Protein AF-A0A7S4BR38-F1 (afdb_monomer_lite)

Radius of gyration: 49.26 Å; chains: 1; bounding box: 89×51×149 Å

Foldseek 3Di:
DDDDDDDDDDDDDDDDDDDDDDDDDPPPPPDPPPPPPPDPDDDPDDDDPCNCLLDPVSVVVVLVVLVVVLVVLVVVLVVLVVPPPDDDPVPNDDSVVSVVVSVVSVVVSCCCVPPVNVLVSCVVNDPPSVVVVVVVVVVVVVVVVVVVVVVVVVVVVVVVVVVVCVVCVVVVVVVLVVVVVVQVVVQCVCCVPPPVNDGDHDPPPDD

InterPro domains:
  IPR008491 CDK5 regulatory subunit-associated protein 3 [PF05600] (47-204)
  IPR008491 CDK5 regulatory subunit-associated protein 3 [PTHR14894] (43-205)

Sequence (207 aa):
GGGGDGGGGDGGGTEGGGNDGGGGDGGGWDGVIEVESGGEGASEEAISLSEIFGDCARRDELLDDLYELLAFLVQRQEEATRAGEGLPLELQLDRSELAARARAVRQVVDTLGAEHTHFLLQLQSSDRFLNRQAAALRQMLAHADKMRGLADGLQTRQSDLLLTIRGTYPRYEAAAARVKQVKAEFEGALSKAHFDGRRVNLMGVEV

pLDDT: mean 77.51, std 20.0, range [34.69, 97.44]

Organism: Chrysotila carterae (NCBI:txid13221)

Structure (mmCIF, N/CA/C/O backbone):
data_AF-A0A7S4BR38-F1
#
_entry.id   AF-A0A7S4BR38-F1
#
loop_
_atom_site.group_PDB
_atom_site.id
_atom_site.type_symbol
_atom_site.label_atom_id
_atom_site.label_alt_id
_atom_site.label_comp_id
_atom_site.label_asym_id
_atom_site.label_entity_id
_atom_site.label_seq_id
_atom_site.pdbx_PDB_ins_code
_atom_site.Cartn_x
_atom_site.Cartn_y
_atom_site.Cartn_z
_atom_site.occupancy
_atom_site.B_iso_or_equiv
_atom_site.auth_seq_id
_atom_site.auth_comp_id
_atom_site.auth_asym_id
_atom_site.auth_atom_id
_atom_site.pdbx_PDB_model_num
ATOM 1 N N . GLY A 1 1 ? 6.237 7.713 100.291 1.00 36.31 1 GLY A N 1
ATOM 2 C CA . GLY A 1 1 ? 5.544 8.484 101.335 1.00 36.31 1 GLY A CA 1
ATOM 3 C C . GLY A 1 1 ? 4.502 9.360 100.675 1.00 36.31 1 GLY A C 1
ATOM 4 O O . GLY A 1 1 ? 4.847 9.921 99.648 1.00 36.31 1 GLY A O 1
ATOM 5 N N . GLY A 1 2 ? 3.301 9.429 101.273 1.00 38.78 2 GLY A N 1
ATOM 6 C CA . GLY A 1 2 ? 2.206 10.401 101.037 1.00 38.78 2 GLY A CA 1
ATOM 7 C C . GLY A 1 2 ? 1.477 10.283 99.689 1.00 38.78 2 GLY A C 1
ATOM 8 O O . GLY A 1 2 ? 2.139 10.279 98.666 1.00 38.78 2 GLY A O 1
ATOM 9 N N . GLY A 1 3 ? 0.151 10.158 99.562 1.00 40.72 3 GLY A N 1
ATOM 10 C CA . GLY A 1 3 ? -0.972 10.370 100.490 1.00 40.72 3 GLY A CA 1
ATOM 11 C C . GLY A 1 3 ? -1.793 11.618 100.103 1.00 40.72 3 GLY A C 1
ATOM 12 O O . GLY A 1 3 ? -1.199 12.682 99.968 1.00 40.72 3 GLY A O 1
ATOM 13 N N . GLY A 1 4 ? -3.125 11.474 99.982 1.00 40.62 4 GLY A N 1
ATOM 14 C CA . GLY A 1 4 ? -4.136 12.556 99.881 1.00 40.62 4 GLY A CA 1
ATOM 15 C C . GLY A 1 4 ? -4.903 12.553 98.544 1.00 40.62 4 GLY A C 1
ATOM 16 O O . GLY A 1 4 ? -4.279 12.831 97.530 1.00 40.62 4 GLY A O 1
ATOM 17 N N . ASP A 1 5 ? -6.157 12.084 98.409 1.00 43.50 5 ASP A N 1
ATOM 18 C CA . ASP A 1 5 ? -7.441 12.579 98.986 1.00 43.50 5 ASP A CA 1
ATOM 19 C C . ASP A 1 5 ? -7.766 13.986 98.427 1.00 43.50 5 ASP A C 1
ATOM 21 O O . ASP A 1 5 ? -6.917 14.863 98.509 1.00 43.50 5 ASP A O 1
ATOM 25 N N . GLY A 1 6 ? -8.863 14.320 97.740 1.00 42.94 6 GLY A N 1
ATOM 26 C CA . GLY A 1 6 ? -10.286 13.984 97.851 1.00 42.94 6 GLY A CA 1
ATOM 27 C C . GLY A 1 6 ? -11.055 15.318 97.675 1.00 42.94 6 GLY A C 1
ATOM 28 O O . GLY A 1 6 ? -10.529 16.361 98.059 1.00 42.94 6 GLY A O 1
ATOM 29 N N . GLY A 1 7 ? -12.261 15.338 97.090 1.00 38.44 7 GLY A N 1
ATOM 30 C CA . GLY A 1 7 ? -13.135 16.529 97.155 1.00 38.44 7 GLY A CA 1
ATOM 31 C C . GLY A 1 7 ? -14.035 16.780 95.943 1.00 38.44 7 GLY A C 1
ATOM 32 O O . GLY A 1 7 ? -13.566 17.206 94.893 1.00 38.44 7 GLY A O 1
ATOM 33 N N . GLY A 1 8 ? -15.338 16.539 96.119 1.00 42.88 8 GLY A N 1
ATOM 34 C CA . GLY A 1 8 ? -16.401 16.885 95.173 1.00 42.88 8 GLY A CA 1
ATOM 35 C C . GLY A 1 8 ? -16.924 18.321 95.314 1.00 42.88 8 GLY A C 1
ATOM 36 O O . GLY A 1 8 ? -16.567 19.045 96.241 1.00 42.88 8 GLY A O 1
ATOM 37 N N . GLY A 1 9 ? -17.814 18.698 94.396 1.00 42.34 9 GLY A N 1
ATOM 38 C CA . GLY A 1 9 ? -18.567 19.950 94.410 1.00 42.34 9 GLY A CA 1
ATOM 39 C C . GLY A 1 9 ? -19.810 19.830 93.528 1.00 42.34 9 GLY A C 1
ATOM 40 O O . GLY A 1 9 ? -19.704 19.553 92.339 1.00 42.34 9 GLY A O 1
ATOM 41 N N . ASP A 1 10 ? -20.961 19.984 94.168 1.00 42.38 10 ASP A N 1
ATOM 42 C CA . ASP A 1 10 ? -22.339 19.876 93.684 1.00 42.38 10 ASP A CA 1
ATOM 43 C C . ASP A 1 10 ? -22.896 21.264 93.284 1.00 42.38 10 ASP A C 1
ATOM 45 O O . ASP A 1 10 ? -22.353 22.282 93.718 1.00 42.38 10 ASP A O 1
ATOM 49 N N . GLY A 1 11 ? -24.012 21.308 92.539 1.00 40.53 11 GLY A N 1
ATOM 50 C CA . GLY A 1 11 ? -24.939 22.455 92.566 1.00 40.53 11 GLY A CA 1
ATOM 51 C C . GLY A 1 11 ? -25.320 23.138 91.239 1.00 40.53 11 GLY A C 1
ATOM 52 O O . GLY A 1 11 ? -24.661 24.074 90.807 1.00 40.53 11 GLY A O 1
ATOM 53 N N . GLY A 1 12 ? -26.458 22.717 90.668 1.00 34.69 12 GLY A N 1
ATOM 54 C CA . GLY A 1 12 ? -27.687 23.524 90.500 1.00 34.69 12 GLY A CA 1
ATOM 55 C C . GLY A 1 12 ? -27.741 24.804 89.634 1.00 34.69 12 GLY A C 1
ATOM 56 O O . GLY A 1 12 ? -27.123 25.807 89.958 1.00 34.69 12 GLY A O 1
ATOM 57 N N . GLY A 1 13 ? -28.707 24.835 88.696 1.00 37.47 13 GLY A N 1
ATOM 58 C CA . GLY A 1 13 ? -29.755 25.879 88.713 1.00 37.47 13 GLY A CA 1
ATOM 59 C C . GLY A 1 13 ? -29.861 26.911 87.570 1.00 37.47 13 GLY A C 1
ATOM 60 O O . GLY A 1 13 ? -29.178 27.924 87.581 1.00 37.47 13 GLY A O 1
ATOM 61 N N . THR A 1 14 ? -30.880 26.698 86.721 1.00 37.97 14 THR A N 1
ATOM 62 C CA . THR A 1 14 ? -31.889 27.662 86.195 1.00 37.97 14 THR A CA 1
ATOM 63 C C . THR A 1 14 ? -31.542 28.829 85.244 1.00 37.97 14 THR A C 1
ATOM 65 O O . THR A 1 14 ? -30.940 29.820 85.627 1.00 37.97 14 THR A O 1
ATOM 68 N N . GLU A 1 15 ? -32.153 28.709 84.053 1.00 42.62 15 GLU A N 1
ATOM 69 C CA . GLU A 1 15 ? -33.070 29.647 83.363 1.00 42.62 15 GLU A CA 1
ATOM 70 C C . GLU A 1 15 ? -32.599 30.999 82.790 1.00 42.62 15 GLU A C 1
ATOM 72 O O . GLU A 1 15 ? -32.123 31.888 83.484 1.00 42.62 15 GLU A O 1
ATOM 77 N N . GLY A 1 16 ? -32.990 31.206 81.522 1.00 37.81 16 GLY A N 1
ATOM 78 C CA . GLY A 1 16 ? -33.618 32.459 81.088 1.00 37.81 16 GLY A CA 1
ATOM 79 C C . GLY A 1 16 ? -32.821 33.302 80.095 1.00 37.81 16 GLY A C 1
ATOM 80 O O . GLY A 1 16 ? -31.948 34.069 80.479 1.00 37.81 16 GLY A O 1
ATOM 81 N N . GLY A 1 17 ? -33.201 33.248 78.817 1.00 40.38 17 GLY A N 1
ATOM 82 C CA . GLY A 1 17 ? -32.723 34.198 77.812 1.00 40.38 17 GLY A CA 1
ATOM 83 C C . GLY A 1 17 ? -33.315 33.922 76.438 1.00 40.38 17 GLY A C 1
ATOM 84 O O . GLY A 1 17 ? -32.670 33.297 75.604 1.00 40.38 17 GLY A O 1
ATOM 85 N N . GLY A 1 18 ? -34.561 34.349 76.221 1.00 42.78 18 GLY A N 1
ATOM 86 C CA . GLY A 1 18 ? -35.161 34.373 74.892 1.00 42.78 18 GLY A CA 1
ATOM 87 C C . GLY A 1 18 ? -34.454 35.382 73.990 1.00 42.78 18 GLY A C 1
ATOM 88 O O . GLY A 1 18 ? -34.082 36.465 74.440 1.00 42.78 18 GLY A O 1
ATOM 89 N N . ASN A 1 19 ? -34.303 35.032 72.715 1.00 47.94 19 ASN A N 1
ATOM 90 C CA . ASN A 1 19 ? -34.163 36.023 71.663 1.00 47.94 19 ASN A CA 1
ATOM 91 C C . ASN A 1 19 ? -34.916 35.554 70.416 1.00 47.94 19 ASN A C 1
ATOM 93 O O . ASN A 1 19 ? -34.660 34.478 69.874 1.00 47.94 19 ASN A O 1
ATOM 97 N N . ASP A 1 20 ? -35.873 36.387 70.030 1.00 45.66 20 ASP A N 1
ATOM 98 C CA . ASP A 1 20 ? -36.733 36.284 68.865 1.00 45.66 20 ASP A CA 1
ATOM 99 C C . ASP A 1 20 ? -35.967 36.458 67.544 1.00 45.66 20 ASP A C 1
ATOM 101 O O . ASP A 1 20 ? -35.012 37.229 67.451 1.00 45.66 20 ASP A O 1
ATOM 105 N N . GLY A 1 21 ? -36.505 35.833 66.492 1.00 42.94 21 GLY A N 1
ATOM 106 C CA . GLY A 1 21 ? -36.578 36.446 65.164 1.00 42.94 21 GLY A CA 1
ATOM 107 C C . GLY A 1 21 ? -35.409 36.196 64.211 1.00 42.94 21 GLY A C 1
ATOM 108 O O . GLY A 1 21 ? -34.476 36.986 64.123 1.00 42.94 21 GLY A O 1
ATOM 109 N N . GLY A 1 22 ? -35.543 35.166 63.374 1.00 37.38 22 GLY A N 1
ATOM 110 C CA . GLY A 1 22 ? -34.701 34.977 62.194 1.00 37.38 22 GLY A CA 1
ATOM 111 C C . GLY A 1 22 ? -35.301 33.954 61.240 1.00 37.38 22 GLY A C 1
ATOM 112 O O . GLY A 1 22 ? -34.862 32.811 61.209 1.00 37.38 22 GLY A O 1
ATOM 113 N N . GLY A 1 23 ? -36.340 34.354 60.501 1.00 48.81 23 GLY A N 1
ATOM 114 C CA . GLY A 1 23 ? -36.919 33.555 59.424 1.00 48.81 23 GLY A CA 1
ATOM 115 C C . GLY A 1 23 ? -35.900 33.338 58.308 1.00 48.81 23 GLY A C 1
ATOM 116 O O . GLY A 1 23 ? -35.558 34.272 57.588 1.00 48.81 23 GLY A O 1
ATOM 117 N N . GLY A 1 24 ? -35.422 32.103 58.191 1.00 43.03 24 GLY A N 1
ATOM 118 C CA . GLY A 1 24 ? -34.681 31.591 57.048 1.00 43.03 24 GLY A CA 1
ATOM 119 C C . GLY A 1 24 ? -35.501 30.473 56.425 1.00 43.03 24 GLY A C 1
ATOM 120 O O . GLY A 1 24 ? -35.797 29.483 57.087 1.00 43.03 24 GLY A O 1
ATOM 121 N N . ASP A 1 25 ? -35.913 30.704 55.186 1.00 44.31 25 ASP A N 1
ATOM 122 C CA . ASP A 1 25 ? -36.694 29.834 54.314 1.00 44.31 25 ASP A CA 1
ATOM 123 C C . ASP A 1 25 ? -36.207 28.376 54.364 1.00 44.31 25 ASP A C 1
ATOM 125 O O . ASP A 1 25 ? -35.156 28.020 53.829 1.00 44.31 25 ASP A O 1
ATOM 129 N N . GLY A 1 26 ? -36.973 27.535 55.060 1.00 46.91 26 GLY A N 1
ATOM 130 C CA . GLY A 1 26 ? -36.832 26.088 55.040 1.00 46.91 26 GLY A CA 1
ATOM 131 C C . GLY A 1 26 ? -37.366 25.551 53.722 1.00 46.91 26 GLY A C 1
ATOM 132 O O . GLY A 1 26 ? -38.410 24.903 53.699 1.00 46.91 26 GLY A O 1
ATOM 133 N N . GLY A 1 27 ? -36.645 25.828 52.635 1.00 43.69 27 GLY A N 1
ATOM 134 C CA . GLY A 1 27 ? -36.807 25.159 51.354 1.00 43.69 27 GLY A CA 1
ATOM 135 C C . GLY A 1 27 ? -36.399 23.699 51.507 1.00 43.69 27 GLY A C 1
ATOM 136 O O . GLY A 1 27 ? -35.278 23.319 51.172 1.00 43.69 27 GLY A O 1
ATOM 137 N N . GLY A 1 28 ? -37.297 22.898 52.083 1.00 40.22 28 GLY A N 1
ATOM 138 C CA . GLY A 1 28 ? -37.202 21.450 52.099 1.00 40.22 28 GLY A CA 1
ATOM 139 C C . GLY A 1 28 ? -37.071 20.975 50.661 1.00 40.22 28 GLY A C 1
ATOM 140 O O . GLY A 1 28 ? -38.003 21.096 49.870 1.00 40.22 28 GLY A O 1
ATOM 141 N N . TRP A 1 29 ? -35.884 20.493 50.314 1.00 46.97 29 TRP A N 1
ATOM 142 C CA . TRP A 1 29 ? -35.655 19.779 49.073 1.00 46.97 29 TRP A CA 1
ATOM 143 C C . TRP A 1 29 ? -36.501 18.500 49.116 1.00 46.97 29 TRP A C 1
ATOM 145 O O . TRP A 1 29 ? -36.097 17.504 49.707 1.00 46.97 29 TRP A O 1
ATOM 155 N N . ASP A 1 30 ? -37.680 18.538 48.496 1.00 49.97 30 ASP A N 1
ATOM 1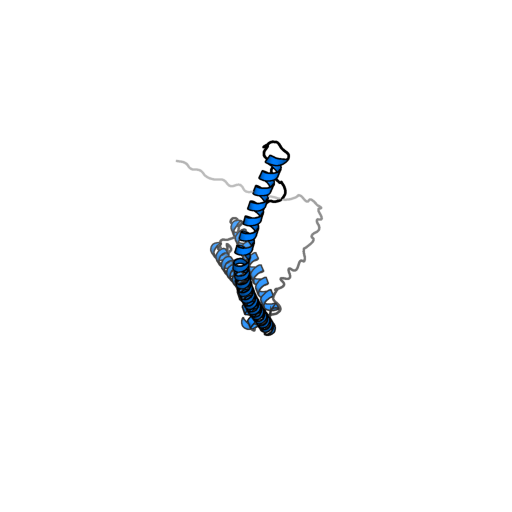56 C CA . ASP A 1 30 ? -38.533 17.374 48.206 1.00 49.97 30 ASP A CA 1
ATOM 157 C C . ASP A 1 30 ? -38.030 16.639 46.949 1.00 49.97 30 ASP A C 1
ATOM 159 O O . ASP A 1 30 ? -38.775 16.249 46.051 1.00 49.97 30 ASP A O 1
ATOM 163 N N . GLY A 1 31 ? -36.705 16.541 46.830 1.00 46.91 31 GLY A N 1
ATOM 164 C CA . GLY A 1 31 ? -36.058 15.831 45.745 1.00 46.91 31 GLY A CA 1
ATOM 165 C C . GLY A 1 31 ? -36.179 14.342 46.006 1.00 46.91 31 GLY A C 1
ATOM 166 O O . GLY A 1 31 ? -35.301 13.755 46.637 1.00 46.91 31 GLY A O 1
ATOM 167 N N . VAL A 1 32 ? -37.256 13.727 45.523 1.00 46.53 32 VAL A N 1
ATOM 168 C CA . VAL A 1 32 ? -37.275 12.285 45.286 1.00 46.53 32 VAL A CA 1
ATOM 169 C C . VAL A 1 32 ? -36.108 11.991 44.346 1.00 46.53 32 VAL A C 1
ATOM 171 O O . VAL A 1 32 ? -36.120 12.378 43.180 1.00 46.53 32 VAL A O 1
ATOM 174 N N . ILE A 1 33 ? -35.059 11.358 44.874 1.00 55.59 33 ILE A N 1
ATOM 175 C CA . ILE A 1 33 ? -34.022 10.753 44.044 1.00 55.59 33 ILE A CA 1
ATOM 176 C C . ILE A 1 33 ? -34.672 9.515 43.445 1.00 55.59 33 ILE A C 1
ATOM 178 O O . ILE A 1 33 ? -34.698 8.444 44.052 1.00 55.59 33 ILE A O 1
ATOM 182 N N . GLU A 1 34 ? -35.255 9.693 42.268 1.00 46.97 34 GLU A N 1
ATOM 183 C CA . GLU A 1 34 ? -35.623 8.583 41.415 1.00 46.97 34 GLU A CA 1
ATOM 184 C C . GLU A 1 34 ? -34.309 7.999 40.895 1.00 46.97 34 GLU A C 1
ATOM 186 O O . GLU A 1 34 ? -33.644 8.551 40.019 1.00 46.97 34 GLU A O 1
ATOM 191 N N . VAL A 1 35 ? -33.859 6.919 41.535 1.00 51.22 35 VAL A N 1
ATOM 192 C CA . VAL A 1 35 ? -32.837 6.057 40.951 1.00 51.22 35 VAL A CA 1
ATOM 193 C C . VAL A 1 35 ? -33.526 5.369 39.783 1.00 51.22 35 VAL A C 1
ATOM 195 O O . VAL A 1 35 ? -34.114 4.300 39.946 1.00 51.22 35 VAL A O 1
ATOM 198 N N . GLU A 1 36 ? -33.503 6.006 38.613 1.00 41.34 36 GLU A N 1
ATOM 199 C CA . GLU A 1 36 ? -33.743 5.295 37.367 1.00 41.34 36 GLU A CA 1
ATOM 200 C C . GLU A 1 36 ? -32.696 4.181 37.303 1.00 41.34 36 GLU A C 1
ATOM 202 O O . GLU A 1 36 ? -31.499 4.401 37.106 1.00 41.34 36 GLU A O 1
ATOM 207 N N . SER A 1 37 ? -33.158 2.957 37.539 1.00 47.47 37 SER A N 1
ATOM 208 C CA . SER A 1 37 ? -32.482 1.756 37.086 1.00 47.47 37 SER A CA 1
ATOM 209 C C . SER A 1 37 ? -32.409 1.853 35.564 1.00 47.47 37 SER A C 1
ATOM 211 O O . SER A 1 37 ? -33.322 1.411 34.871 1.00 47.47 37 SER A O 1
ATOM 213 N N . GLY A 1 38 ? -31.343 2.463 35.044 1.00 45.25 38 GLY A N 1
ATOM 214 C CA . GLY A 1 38 ? -30.988 2.406 33.631 1.00 45.25 38 GLY A CA 1
ATOM 215 C C . GLY A 1 38 ? -30.782 0.947 33.238 1.00 45.25 38 GLY A C 1
ATOM 216 O O . GLY A 1 38 ? -29.705 0.390 33.425 1.00 45.25 38 GLY A O 1
ATOM 217 N N . GLY A 1 39 ? -31.858 0.306 32.792 1.00 47.31 39 GLY A N 1
ATOM 218 C CA . GLY A 1 39 ? -31.891 -1.131 32.554 1.00 47.31 39 GLY A CA 1
ATOM 219 C C . GLY A 1 39 ? -33.279 -1.665 32.219 1.00 47.31 39 GLY A C 1
ATOM 220 O O . GLY A 1 39 ? -33.573 -2.816 32.518 1.00 47.31 39 GLY A O 1
ATOM 221 N N . GLU A 1 40 ? -34.154 -0.859 31.619 1.00 49.81 40 GLU A N 1
ATOM 222 C CA . GLU A 1 40 ? -35.371 -1.378 30.995 1.00 49.81 40 GLU A CA 1
ATOM 223 C C . GLU A 1 40 ? -35.104 -1.619 29.511 1.00 49.81 40 GLU A C 1
ATOM 225 O O . GLU A 1 40 ? -35.147 -0.701 28.696 1.00 49.81 40 GLU A O 1
ATOM 230 N N . GLY A 1 41 ? -34.820 -2.879 29.162 1.00 44.47 41 GLY A N 1
ATOM 231 C CA . GLY A 1 41 ? -34.856 -3.313 27.766 1.00 44.47 41 GLY A CA 1
ATOM 232 C C . GLY A 1 41 ? -33.849 -4.376 27.343 1.00 44.47 41 GLY A C 1
ATOM 233 O O . GLY A 1 41 ? -33.241 -4.225 26.292 1.00 44.47 41 GLY A O 1
ATOM 234 N N . ALA A 1 42 ? -33.694 -5.475 28.079 1.00 46.53 42 ALA A N 1
ATOM 235 C CA . ALA A 1 42 ? -33.155 -6.694 27.480 1.00 46.53 42 ALA A CA 1
ATOM 236 C C . ALA A 1 42 ? -33.882 -7.904 28.064 1.00 46.53 42 ALA A C 1
ATOM 238 O O . ALA A 1 42 ? -33.702 -8.268 29.222 1.00 46.53 42 ALA A O 1
ATOM 239 N N . SER A 1 43 ? -34.749 -8.500 27.250 1.00 47.59 43 SER A N 1
ATOM 240 C CA . SER A 1 43 ? -35.252 -9.856 27.449 1.00 47.59 43 SER A CA 1
ATOM 241 C C . SER A 1 43 ? -34.107 -10.800 27.831 1.00 47.59 43 SER A C 1
ATOM 243 O O . SER A 1 43 ? -33.040 -10.726 27.228 1.00 47.59 43 SER A O 1
ATOM 245 N N . GLU A 1 44 ? -34.353 -11.696 28.790 1.00 53.31 44 GLU A N 1
ATOM 246 C CA . GLU A 1 44 ? -33.433 -12.690 29.385 1.00 53.31 44 GLU A CA 1
ATOM 247 C C . GLU A 1 44 ? -32.821 -13.724 28.404 1.00 53.31 44 GLU A C 1
ATOM 249 O O . GLU A 1 44 ? -32.343 -14.782 28.814 1.00 53.31 44 GLU A O 1
ATOM 254 N N . GLU A 1 45 ? -32.804 -13.455 27.103 1.00 59.84 45 GLU A N 1
ATOM 255 C CA . GLU A 1 45 ? -32.072 -14.248 26.123 1.00 59.84 45 GLU A CA 1
ATOM 256 C C . GLU A 1 45 ? -30.696 -13.613 25.938 1.00 59.84 45 GLU A C 1
ATOM 258 O O . GLU A 1 45 ? -30.552 -12.555 25.329 1.00 59.84 45 GLU A O 1
ATOM 263 N N . ALA A 1 46 ? -29.671 -14.248 26.511 1.00 66.50 46 ALA A N 1
ATOM 264 C CA . ALA A 1 46 ? -28.283 -13.857 26.310 1.00 66.50 46 ALA A CA 1
ATOM 265 C C . ALA A 1 46 ? -27.994 -13.762 24.802 1.00 66.50 46 ALA A C 1
ATOM 267 O O . ALA A 1 46 ? -27.928 -14.782 24.114 1.00 66.50 46 ALA A O 1
ATOM 268 N N . ILE A 1 47 ? -27.847 -12.534 24.299 1.00 69.06 47 ILE A N 1
ATOM 269 C CA . ILE A 1 47 ? -27.582 -12.268 22.885 1.00 69.06 47 ILE A CA 1
ATOM 270 C C . ILE A 1 47 ? -26.298 -13.003 22.510 1.00 69.06 47 ILE A C 1
ATOM 272 O O . ILE A 1 47 ? -25.251 -12.842 23.146 1.00 69.06 47 ILE A O 1
ATOM 276 N N . SER A 1 48 ? -26.378 -13.850 21.487 1.00 83.31 48 SER A N 1
ATOM 277 C CA . SER A 1 48 ? -25.225 -14.628 21.053 1.00 83.31 48 SER A CA 1
ATOM 278 C C . SER A 1 48 ? -24.144 -13.706 20.471 1.00 83.31 48 SER A C 1
ATOM 280 O O . SER A 1 48 ? -24.441 -12.729 19.783 1.00 83.31 48 SER A O 1
ATOM 282 N N . LEU A 1 49 ? -22.862 -14.029 20.680 1.00 80.44 49 LEU A N 1
ATOM 283 C CA . LEU A 1 49 ? -21.752 -13.257 20.090 1.00 80.44 49 LEU A CA 1
ATOM 284 C C . LEU A 1 49 ? -21.875 -13.152 18.560 1.00 80.44 49 LEU A C 1
ATOM 286 O O . LEU A 1 49 ? -21.527 -12.131 17.974 1.00 80.44 49 LEU A O 1
ATOM 290 N N . SER A 1 50 ? -22.413 -14.188 17.912 1.00 79.44 50 SER A N 1
ATOM 291 C CA . SER A 1 50 ? -22.707 -14.190 16.477 1.00 79.44 50 SER A CA 1
ATOM 292 C C . SER A 1 50 ? -23.706 -13.115 16.057 1.00 79.44 50 SER A C 1
ATOM 294 O O . SER A 1 50 ? -23.567 -12.564 14.969 1.00 79.44 50 SER A O 1
ATOM 296 N N . GLU A 1 51 ? -24.692 -12.804 16.894 1.00 82.44 51 GLU A N 1
ATOM 297 C CA . GLU A 1 51 ? -25.672 -11.755 16.611 1.00 82.44 51 GLU A CA 1
ATOM 298 C C . GLU A 1 51 ? -25.096 -10.359 16.828 1.00 82.44 51 GLU A C 1
ATOM 300 O O . GLU A 1 51 ? -25.381 -9.463 16.038 1.00 82.44 51 GLU A O 1
ATOM 305 N N . ILE A 1 52 ? -24.262 -10.175 17.856 1.00 84.50 52 ILE A N 1
ATOM 306 C CA . ILE A 1 52 ? -23.593 -8.890 18.113 1.00 84.50 52 ILE A CA 1
ATOM 307 C C . ILE A 1 52 ? -22.655 -8.543 16.953 1.00 84.50 52 ILE A C 1
ATOM 309 O O . ILE A 1 52 ? -22.684 -7.431 16.441 1.00 84.50 52 ILE A O 1
ATOM 313 N N . PHE A 1 53 ? -21.854 -9.507 16.492 1.00 84.06 53 PHE A N 1
ATOM 314 C CA . PHE A 1 53 ? -20.902 -9.290 15.399 1.00 84.06 53 PHE A CA 1
ATOM 315 C C . PHE A 1 53 ? -21.520 -9.369 13.995 1.00 84.06 53 PHE A C 1
ATOM 317 O O . PHE A 1 53 ? -20.877 -8.964 13.024 1.00 84.06 53 PHE A O 1
ATOM 324 N N . GLY A 1 54 ? -22.745 -9.887 13.877 1.00 80.94 54 GLY A N 1
ATOM 325 C CA . GLY A 1 54 ? -23.493 -9.947 12.622 1.00 80.94 54 GLY A CA 1
ATOM 326 C C . GLY A 1 54 ? -24.133 -8.615 12.225 1.00 80.94 54 GLY A C 1
ATOM 327 O O . GLY A 1 54 ? -24.321 -8.369 11.034 1.00 80.94 54 GLY A O 1
ATOM 328 N N . ASP A 1 55 ? -24.429 -7.752 13.199 1.00 84.38 55 ASP A N 1
ATOM 329 C CA . ASP A 1 55 ? -24.999 -6.423 12.984 1.00 84.38 55 ASP A CA 1
ATOM 330 C C . ASP A 1 55 ? -23.943 -5.332 13.218 1.00 84.38 55 ASP A C 1
ATOM 332 O O . ASP A 1 55 ? -23.240 -5.318 14.227 1.00 84.38 55 ASP A O 1
ATOM 336 N N . CYS A 1 56 ? -23.832 -4.389 12.281 1.00 83.56 56 CYS A N 1
ATOM 337 C CA . CYS A 1 56 ? -22.935 -3.252 12.440 1.00 83.56 56 CYS A CA 1
ATOM 338 C C . CYS A 1 56 ? -23.336 -2.361 13.618 1.00 83.56 56 CYS A C 1
ATOM 340 O O . CYS A 1 56 ? -22.444 -1.925 14.332 1.00 83.56 56 CYS A O 1
ATOM 342 N N . ALA A 1 57 ? -24.633 -2.123 13.839 1.00 87.12 57 ALA A N 1
ATOM 343 C CA . ALA A 1 57 ? -25.085 -1.227 14.903 1.00 87.12 57 ALA A CA 1
ATOM 344 C C . ALA A 1 57 ? -24.718 -1.777 16.289 1.00 87.12 57 ALA A C 1
ATOM 346 O O . ALA A 1 57 ? -24.081 -1.090 17.076 1.00 87.12 57 ALA A O 1
ATOM 347 N N . ARG A 1 58 ? -25.005 -3.061 16.535 1.00 88.62 58 ARG A N 1
ATOM 348 C CA . ARG A 1 58 ? -24.681 -3.735 17.804 1.00 88.62 58 ARG A CA 1
ATOM 349 C C . ARG A 1 58 ? -23.180 -3.842 18.063 1.00 88.62 58 ARG A C 1
ATOM 351 O O . ARG A 1 58 ? -22.740 -3.797 19.206 1.00 88.62 58 ARG A O 1
ATOM 358 N N . ARG A 1 59 ? -22.376 -4.015 17.010 1.00 88.69 59 ARG A N 1
ATOM 359 C CA . ARG A 1 59 ? -20.913 -4.005 17.136 1.00 88.69 59 ARG A CA 1
ATOM 360 C C . ARG A 1 59 ? -20.403 -2.624 17.540 1.00 88.69 59 ARG A C 1
ATOM 362 O O . ARG A 1 59 ? -19.471 -2.544 18.335 1.00 88.69 59 ARG A O 1
ATOM 369 N N . ASP A 1 60 ? -20.971 -1.575 16.959 1.00 89.25 60 ASP A N 1
ATOM 370 C CA . ASP A 1 60 ? -20.570 -0.204 17.254 1.00 89.25 60 ASP A CA 1
ATOM 371 C C . ASP A 1 60 ? -20.996 0.162 18.696 1.00 89.25 60 ASP A C 1
ATOM 373 O O . ASP A 1 60 ? -20.161 0.649 19.449 1.00 89.25 60 ASP A O 1
ATOM 377 N N . GLU A 1 61 ? -22.197 -0.243 19.136 1.00 92.25 61 GLU A N 1
ATOM 378 C CA . GLU A 1 61 ? -22.645 -0.154 20.542 1.00 92.25 61 GLU A CA 1
ATOM 379 C C . GLU A 1 61 ? -21.692 -0.885 21.507 1.00 92.25 61 GLU A C 1
ATOM 381 O O . GLU A 1 61 ? -21.256 -0.314 22.501 1.00 92.25 61 GLU A O 1
ATOM 386 N N . LEU A 1 62 ? -21.277 -2.119 21.188 1.00 91.06 62 LEU A N 1
ATOM 387 C CA . LEU A 1 62 ? -20.297 -2.851 22.002 1.00 91.06 62 LEU A CA 1
ATOM 388 C C . LEU A 1 62 ? -18.954 -2.106 22.103 1.00 91.06 62 LEU A C 1
ATOM 390 O O . LEU A 1 62 ? -18.299 -2.144 23.144 1.00 91.06 62 LEU A O 1
ATOM 394 N N . LEU A 1 63 ? -18.489 -1.491 21.013 1.00 92.00 63 LEU A N 1
ATOM 395 C CA . LEU A 1 63 ? -17.246 -0.722 21.031 1.00 92.00 63 LEU A CA 1
ATOM 396 C C . LEU A 1 63 ? -17.385 0.529 21.897 1.00 92.00 63 LEU A C 1
ATOM 398 O O . LEU A 1 63 ? -16.464 0.811 22.665 1.00 92.00 63 LEU A O 1
ATOM 402 N N . ASP A 1 64 ? -18.515 1.226 21.808 1.00 94.06 64 ASP A N 1
ATOM 403 C CA . ASP A 1 64 ? -18.822 2.384 22.644 1.00 94.06 64 ASP A CA 1
ATOM 404 C C . ASP A 1 64 ? -18.834 1.991 24.131 1.00 94.06 64 ASP A C 1
ATOM 406 O O . ASP A 1 64 ? -18.081 2.577 24.913 1.00 94.06 64 ASP A O 1
ATOM 410 N N . ASP A 1 65 ? -19.521 0.905 24.503 1.00 95.19 65 ASP A N 1
ATOM 411 C CA . ASP A 1 65 ? -19.523 0.360 25.870 1.00 95.19 65 ASP A CA 1
ATOM 412 C C . ASP A 1 65 ? -18.104 0.032 26.372 1.00 95.19 65 ASP A C 1
ATOM 414 O O . ASP A 1 65 ? -17.739 0.292 27.524 1.00 95.19 65 ASP A O 1
ATOM 418 N N . LEU A 1 66 ? -17.256 -0.542 25.510 1.00 95.12 66 LEU A N 1
ATOM 419 C CA . LEU A 1 66 ? -15.867 -0.855 25.855 1.00 95.12 66 LEU A CA 1
ATOM 420 C C . LEU A 1 66 ? -15.008 0.407 26.014 1.00 95.12 66 LEU A C 1
ATOM 422 O O . LEU A 1 66 ? -14.118 0.430 26.873 1.00 95.12 66 LEU A O 1
ATOM 426 N N . TYR A 1 67 ? -15.251 1.451 25.219 1.00 95.62 67 TYR A N 1
ATOM 427 C CA . TYR A 1 67 ? -14.593 2.747 25.380 1.00 95.62 67 TYR A CA 1
ATOM 428 C C . TYR A 1 67 ? -15.026 3.440 26.672 1.00 95.62 67 TYR A C 1
ATOM 430 O O . TYR A 1 67 ? -14.166 3.956 27.393 1.00 95.62 67 TYR A O 1
ATOM 438 N N . GLU A 1 68 ? -16.316 3.401 27.002 1.00 96.88 68 GLU A N 1
ATOM 439 C CA . GLU A 1 68 ? -16.856 3.926 28.257 1.00 96.88 68 GLU A CA 1
ATOM 440 C C . GLU A 1 68 ? -16.271 3.192 29.465 1.00 96.88 68 GLU A C 1
ATOM 442 O O . GLU A 1 68 ? -15.744 3.823 30.386 1.00 96.88 68 GLU A O 1
ATOM 447 N N . LEU A 1 69 ? -16.251 1.856 29.432 1.00 95.50 69 LEU A N 1
ATOM 448 C CA . LEU A 1 69 ? -15.640 1.044 30.482 1.00 95.50 69 LEU A CA 1
ATOM 449 C C . LEU A 1 69 ? -14.145 1.349 30.634 1.00 95.50 69 LEU A C 1
ATOM 451 O O . LEU A 1 69 ? -13.635 1.448 31.752 1.00 95.50 69 LEU A O 1
ATOM 455 N N . LEU A 1 70 ? -13.421 1.515 29.525 1.00 94.94 70 LEU A N 1
ATOM 456 C CA . LEU A 1 70 ? -12.008 1.880 29.558 1.00 94.94 70 LEU A CA 1
ATOM 457 C C . LEU A 1 70 ? -11.799 3.261 30.191 1.00 94.94 70 LEU A C 1
ATOM 459 O O . LEU A 1 70 ? -10.900 3.410 31.022 1.00 94.94 70 LEU A O 1
ATOM 463 N N . ALA A 1 71 ? -12.614 4.250 29.820 1.00 94.44 71 ALA A N 1
ATOM 464 C CA . ALA A 1 71 ? -12.561 5.595 30.385 1.00 94.44 71 ALA A CA 1
ATOM 465 C C . ALA A 1 71 ? -12.850 5.573 31.892 1.00 94.44 71 ALA A C 1
ATOM 467 O O . ALA A 1 71 ? -12.070 6.126 32.671 1.00 94.44 71 ALA A O 1
ATOM 468 N N . PHE A 1 72 ? -13.889 4.846 32.309 1.00 94.12 72 PHE A N 1
ATOM 469 C CA . PHE A 1 72 ? -14.228 4.636 33.714 1.00 94.12 72 PHE A CA 1
ATOM 470 C C . PHE A 1 72 ? -13.068 4.007 34.497 1.00 94.12 72 PHE A C 1
ATOM 472 O O . PHE A 1 72 ? -12.692 4.501 35.560 1.00 94.12 72 PHE A O 1
ATOM 479 N N . LEU A 1 73 ? -12.447 2.944 33.973 1.00 91.19 73 LEU A N 1
ATOM 480 C CA . LEU A 1 73 ? -11.334 2.265 34.644 1.00 91.19 73 LEU A CA 1
ATOM 481 C C . LEU A 1 73 ? -10.089 3.153 34.759 1.00 91.19 73 LEU A C 1
ATOM 483 O O . LEU A 1 73 ? -9.420 3.133 35.794 1.00 91.19 73 LEU A O 1
ATOM 487 N N . VAL A 1 74 ? -9.785 3.947 33.728 1.00 91.25 74 VAL A N 1
ATOM 488 C CA . VAL A 1 74 ? -8.669 4.906 33.751 1.00 91.25 74 VAL A CA 1
ATOM 489 C C . VAL A 1 74 ? -8.934 6.012 34.770 1.00 91.25 74 VAL A C 1
ATOM 491 O O . VAL A 1 74 ? -8.074 6.275 35.611 1.00 91.25 74 VAL A O 1
ATOM 494 N N . GLN A 1 75 ? -10.134 6.598 34.766 1.00 90.19 75 GLN A N 1
ATOM 495 C CA . GLN A 1 75 ? -10.529 7.598 35.757 1.00 90.19 75 GLN A CA 1
ATOM 496 C C . GLN A 1 75 ? -10.443 7.023 37.174 1.00 90.19 75 GLN A C 1
ATOM 498 O O . GLN A 1 75 ? -9.859 7.640 38.065 1.00 90.19 75 GLN A O 1
ATOM 503 N N . ARG A 1 76 ? -10.948 5.804 37.390 1.00 87.19 76 ARG A N 1
ATOM 504 C CA . ARG A 1 76 ? -10.926 5.169 38.709 1.00 87.19 76 ARG A CA 1
ATOM 505 C C . ARG A 1 76 ? -9.511 4.841 39.177 1.00 87.19 76 ARG A C 1
ATOM 507 O O . ARG A 1 76 ? -9.214 4.950 40.367 1.00 87.19 76 ARG A O 1
ATOM 514 N N . GLN A 1 77 ? -8.618 4.482 38.256 1.00 86.12 77 GLN A N 1
ATOM 515 C CA . GLN A 1 77 ? -7.198 4.308 38.545 1.00 86.12 77 GLN A CA 1
ATOM 516 C C . GLN A 1 77 ? -6.550 5.631 38.984 1.00 86.12 77 GLN A C 1
ATOM 518 O O . GLN A 1 77 ? -5.763 5.628 39.934 1.00 86.12 77 GLN A O 1
ATOM 523 N N . GLU A 1 78 ? -6.878 6.749 38.331 1.00 84.88 78 GLU A N 1
ATOM 524 C CA . GLU A 1 78 ? -6.408 8.084 38.717 1.00 84.88 78 GLU A CA 1
ATOM 525 C C . GLU A 1 78 ? -6.962 8.520 40.073 1.00 84.88 78 GLU A C 1
ATOM 527 O O . GLU A 1 78 ? -6.210 8.981 40.930 1.00 84.88 78 GLU A O 1
ATOM 532 N N . GLU A 1 79 ? -8.250 8.317 40.325 1.00 84.00 79 GLU A N 1
ATOM 533 C CA . GLU A 1 79 ? -8.864 8.593 41.623 1.00 84.00 79 GLU A CA 1
ATOM 534 C C . GLU A 1 79 ? -8.206 7.770 42.731 1.00 84.00 79 GLU A C 1
ATOM 536 O O . GLU A 1 79 ? -7.847 8.326 43.763 1.00 84.00 79 GLU A O 1
ATOM 541 N N . ALA A 1 80 ? -7.921 6.487 42.494 1.00 77.25 80 ALA A N 1
ATOM 542 C CA . ALA A 1 80 ? -7.191 5.645 43.439 1.00 77.25 80 ALA A CA 1
ATOM 543 C C . ALA A 1 80 ? -5.727 6.088 43.652 1.00 77.25 80 ALA A C 1
ATOM 545 O O . ALA A 1 80 ? -5.112 5.710 44.648 1.00 77.25 80 ALA A O 1
ATOM 546 N N . THR A 1 81 ? -5.142 6.897 42.752 1.00 71.31 81 THR A N 1
ATOM 547 C CA . THR A 1 81 ? -3.845 7.560 43.010 1.00 71.31 81 THR A CA 1
ATOM 548 C C . THR A 1 81 ? -3.970 8.712 44.009 1.00 71.31 81 THR A C 1
ATOM 550 O O . THR A 1 81 ? -3.022 8.970 44.747 1.00 71.31 81 THR A O 1
ATOM 553 N N . ARG A 1 82 ? -5.123 9.395 44.021 1.00 69.25 82 ARG A N 1
ATOM 554 C CA . ARG A 1 82 ? -5.387 10.613 44.804 1.00 69.25 82 ARG A CA 1
ATOM 555 C C . ARG A 1 82 ? -6.084 10.317 46.136 1.00 69.25 82 ARG A C 1
ATOM 557 O O . ARG A 1 82 ? -5.849 11.017 47.109 1.00 69.25 82 ARG A O 1
ATOM 564 N N . 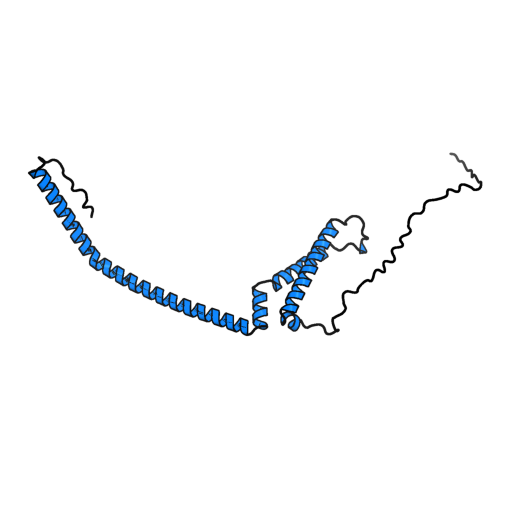ALA A 1 83 ? -6.897 9.264 46.193 1.00 59.50 83 ALA A N 1
ATOM 565 C CA . ALA A 1 83 ? -7.775 8.904 47.309 1.00 59.50 83 ALA A CA 1
ATOM 566 C C . ALA A 1 83 ? -7.094 8.095 48.431 1.00 59.50 83 ALA A C 1
ATOM 568 O O . ALA A 1 83 ? -7.770 7.404 49.191 1.00 59.50 83 ALA A O 1
ATOM 569 N N . GLY A 1 84 ? -5.766 8.194 48.574 1.00 55.28 84 GLY A N 1
ATOM 570 C CA . GLY A 1 84 ? -5.040 7.616 49.714 1.00 55.28 84 GLY A CA 1
ATOM 571 C C . GLY A 1 84 ? -5.470 8.176 51.081 1.00 55.28 84 GLY A C 1
ATOM 572 O O . GLY A 1 84 ? -5.061 7.647 52.110 1.00 55.28 84 GLY A O 1
ATOM 573 N N . GLU A 1 85 ? -6.317 9.206 51.106 1.00 56.66 85 GLU A N 1
ATOM 574 C CA . GLU A 1 85 ? -6.839 9.845 52.310 1.00 56.66 85 GLU A CA 1
ATOM 575 C C . GLU A 1 85 ? -8.381 9.777 52.309 1.00 56.66 85 GLU A C 1
ATOM 577 O O . GLU A 1 85 ? -9.044 10.615 51.706 1.00 56.66 85 GLU A O 1
ATOM 582 N N . GLY A 1 86 ? -8.976 8.772 52.970 1.00 57.41 86 GLY A N 1
ATOM 583 C CA . GLY A 1 86 ? -10.369 8.876 53.450 1.00 57.41 86 GLY A CA 1
ATOM 584 C C . GLY A 1 86 ? -11.351 7.736 53.148 1.00 57.41 86 GLY A C 1
ATOM 585 O O . GLY A 1 86 ? -12.434 7.742 53.727 1.00 57.41 86 GLY A O 1
ATOM 586 N N . LEU A 1 87 ? -11.019 6.747 52.308 1.00 62.41 87 LEU A N 1
ATOM 587 C CA . LEU A 1 87 ? -11.903 5.592 52.064 1.00 62.41 87 LEU A CA 1
ATOM 588 C C . LEU A 1 87 ? -11.540 4.391 52.964 1.00 62.41 87 LEU A C 1
ATOM 590 O O . LEU A 1 87 ? -10.351 4.061 53.064 1.00 62.41 87 LEU A O 1
ATOM 594 N N . PRO A 1 88 ? -12.530 3.712 53.587 1.00 61.88 88 PRO A N 1
ATOM 595 C CA . PRO A 1 88 ? -12.323 2.453 54.308 1.00 61.88 88 PRO A CA 1
ATOM 596 C C . PRO A 1 88 ? -11.583 1.423 53.449 1.00 61.88 88 PRO A C 1
ATOM 598 O O . PRO A 1 88 ? -11.841 1.328 52.252 1.00 61.88 88 PRO A O 1
ATOM 601 N N . LEU A 1 89 ? -10.693 0.633 54.059 1.00 60.72 89 LEU A N 1
ATOM 602 C CA . LEU A 1 89 ? -9.842 -0.352 53.371 1.00 60.72 89 LEU A CA 1
ATOM 603 C C . LEU A 1 89 ? -10.647 -1.349 52.513 1.00 60.72 89 LEU A C 1
ATOM 605 O O . LEU A 1 89 ? -10.185 -1.767 51.461 1.00 60.72 89 LEU A O 1
ATOM 609 N N . GLU A 1 90 ? -11.874 -1.673 52.925 1.00 63.56 90 GLU A N 1
ATOM 610 C CA . GLU A 1 90 ? -12.807 -2.558 52.207 1.00 63.56 90 GLU A CA 1
ATOM 611 C C . GLU A 1 90 ? -13.349 -1.952 50.899 1.00 63.56 90 GLU A C 1
ATOM 613 O O . GLU A 1 90 ? -13.786 -2.680 50.011 1.00 63.56 90 GLU A O 1
ATOM 618 N N . LEU A 1 91 ? -13.318 -0.622 50.773 1.00 62.66 91 LEU A N 1
ATOM 619 C CA . LEU A 1 91 ? -13.741 0.141 49.592 1.00 62.66 91 LEU A CA 1
ATOM 620 C C . LEU A 1 91 ? -12.545 0.653 48.773 1.00 62.66 91 LEU A C 1
ATOM 622 O O . LEU A 1 91 ? -12.730 1.294 47.733 1.00 62.66 91 LEU A O 1
ATOM 626 N N . GLN A 1 92 ? -11.316 0.387 49.230 1.00 66.44 92 GLN A N 1
ATOM 627 C CA . GLN A 1 92 ? -10.109 0.684 48.471 1.00 66.44 92 GLN A CA 1
ATOM 628 C C . GLN A 1 92 ? -9.967 -0.350 47.357 1.00 66.44 92 GLN A C 1
ATOM 630 O O . GLN A 1 92 ? -9.646 -1.512 47.588 1.00 66.44 92 GLN A O 1
ATOM 635 N N . LEU A 1 93 ? -10.222 0.085 46.125 1.00 69.56 93 LEU A N 1
ATOM 636 C CA . LEU A 1 93 ? -9.996 -0.743 44.948 1.00 69.56 93 LEU A CA 1
ATOM 637 C C . LEU A 1 93 ? -8.505 -1.044 44.798 1.00 69.56 93 LEU A C 1
ATOM 639 O O . LEU A 1 93 ? -7.672 -0.131 44.829 1.00 69.56 93 LEU A O 1
ATOM 643 N N . ASP A 1 94 ? -8.180 -2.317 44.576 1.00 82.12 94 ASP A N 1
ATOM 644 C CA . ASP A 1 94 ? -6.816 -2.721 44.272 1.00 82.12 94 ASP A CA 1
ATOM 645 C C . ASP A 1 94 ? -6.382 -2.076 42.947 1.00 82.12 94 ASP A C 1
ATOM 647 O O . ASP A 1 94 ? -6.917 -2.334 41.865 1.00 82.12 94 ASP A O 1
ATOM 651 N N . ARG A 1 95 ? -5.383 -1.198 43.037 1.00 81.25 95 ARG A N 1
ATOM 652 C CA . ARG A 1 95 ? -4.839 -0.462 41.891 1.00 81.25 95 ARG A CA 1
ATOM 653 C C . ARG A 1 95 ? -4.233 -1.407 40.860 1.00 81.25 95 ARG A C 1
ATOM 655 O O . ARG A 1 95 ? -4.270 -1.105 39.668 1.00 81.25 95 ARG A O 1
ATOM 662 N N . SER A 1 96 ? -3.671 -2.528 41.310 1.00 85.56 96 SER A N 1
ATOM 663 C CA . SER A 1 96 ? -3.113 -3.540 40.421 1.00 85.56 96 SER A CA 1
ATOM 664 C C . SER A 1 96 ? -4.216 -4.244 39.630 1.00 85.56 96 SER A C 1
ATOM 666 O O . SER A 1 96 ? -4.070 -4.451 38.423 1.00 85.56 96 SER A O 1
ATOM 668 N N . GLU A 1 97 ? -5.357 -4.500 40.270 1.00 88.31 97 GLU A N 1
ATOM 669 C CA . GLU A 1 97 ? -6.534 -5.085 39.639 1.00 88.31 97 GLU A CA 1
ATOM 670 C C . GLU A 1 97 ? -7.182 -4.117 38.639 1.00 88.31 97 GLU A C 1
ATOM 672 O O . GLU A 1 97 ? -7.453 -4.502 37.501 1.00 88.31 97 GLU A O 1
ATOM 677 N N . LEU A 1 98 ? -7.356 -2.843 39.010 1.00 88.81 98 LEU A N 1
ATOM 678 C CA . LEU A 1 98 ? -7.854 -1.801 38.102 1.00 88.81 98 LEU A CA 1
ATOM 679 C C . LEU A 1 98 ? -6.967 -1.658 36.858 1.00 88.81 98 LEU A C 1
ATOM 681 O O . LEU A 1 98 ? -7.473 -1.641 35.735 1.00 88.81 98 LEU A O 1
ATOM 685 N N . ALA A 1 99 ? -5.645 -1.624 37.041 1.00 89.94 99 ALA A N 1
ATOM 686 C CA . ALA A 1 99 ? -4.698 -1.545 35.933 1.00 89.94 99 ALA A CA 1
ATOM 687 C C . ALA A 1 99 ? -4.739 -2.801 35.042 1.00 89.94 99 ALA A C 1
ATOM 689 O O . ALA A 1 99 ? -4.629 -2.696 33.817 1.00 89.94 99 ALA A O 1
ATOM 690 N N . ALA A 1 100 ? -4.911 -3.988 35.632 1.00 92.88 100 ALA A N 1
ATOM 691 C CA . ALA A 1 100 ? -5.054 -5.236 34.887 1.00 92.88 100 ALA A CA 1
ATOM 692 C C . ALA A 1 100 ? -6.344 -5.253 34.051 1.00 92.88 100 ALA A C 1
ATOM 694 O O . ALA A 1 100 ? -6.291 -5.569 32.861 1.00 92.88 100 ALA A O 1
ATOM 695 N N . ARG A 1 101 ? -7.477 -4.842 34.636 1.00 93.06 101 ARG A N 1
ATOM 696 C CA . ARG A 1 101 ? -8.768 -4.729 33.938 1.00 93.06 101 ARG A CA 1
ATOM 697 C C . ARG A 1 101 ? -8.707 -3.696 32.811 1.00 93.06 101 ARG A C 1
ATOM 699 O O . ARG A 1 101 ? -9.088 -4.011 31.689 1.00 93.06 101 ARG A O 1
ATOM 706 N N . ALA A 1 102 ? -8.141 -2.513 33.059 1.00 93.50 102 ALA A N 1
ATOM 707 C CA . ALA A 1 102 ? -7.974 -1.479 32.033 1.00 93.50 102 ALA A CA 1
ATOM 708 C C . ALA A 1 102 ? -7.102 -1.965 30.865 1.00 93.50 102 ALA A C 1
ATOM 710 O O . ALA A 1 102 ? -7.404 -1.702 29.701 1.00 93.50 102 ALA A O 1
ATOM 711 N N . ARG A 1 103 ? -6.028 -2.712 31.159 1.00 95.44 103 ARG A N 1
ATOM 712 C CA . ARG A 1 103 ? -5.187 -3.329 30.126 1.00 95.44 103 ARG A CA 1
ATOM 713 C C . ARG A 1 103 ? -5.957 -4.368 29.315 1.00 95.44 103 ARG A C 1
ATOM 715 O O . ARG A 1 103 ? -5.815 -4.376 28.097 1.00 95.44 103 ARG A O 1
ATOM 722 N N . ALA A 1 104 ? -6.748 -5.219 29.964 1.00 95.62 104 ALA A N 1
ATOM 723 C CA . ALA A 1 104 ? -7.548 -6.230 29.280 1.00 95.62 104 ALA A CA 1
ATOM 724 C C . ALA A 1 104 ? -8.582 -5.588 28.343 1.00 95.62 104 ALA A C 1
ATOM 726 O O . ALA A 1 104 ? -8.631 -5.935 27.167 1.00 95.62 104 ALA A O 1
ATOM 727 N N . VAL A 1 105 ? -9.333 -4.591 28.823 1.00 95.25 105 VAL A N 1
ATOM 728 C CA . VAL A 1 105 ? -10.311 -3.859 27.998 1.00 95.25 105 VAL A CA 1
ATOM 729 C C . VAL A 1 105 ? -9.620 -3.177 26.820 1.00 95.25 105 VAL A C 1
ATOM 731 O O . VAL A 1 105 ? -10.069 -3.309 25.687 1.00 95.25 105 VAL A O 1
ATOM 734 N N . ARG A 1 106 ? -8.470 -2.531 27.048 1.00 95.50 106 ARG A N 1
ATOM 735 C CA . ARG A 1 106 ? -7.683 -1.918 25.971 1.00 95.50 106 ARG A CA 1
ATOM 736 C C . ARG A 1 106 ? -7.249 -2.931 24.914 1.00 95.50 106 ARG A C 1
ATOM 738 O O . ARG A 1 106 ? -7.389 -2.651 23.735 1.00 95.50 106 ARG A O 1
ATOM 745 N N . GLN A 1 107 ? -6.784 -4.115 25.316 1.00 95.38 107 GLN A N 1
ATOM 746 C CA . GLN A 1 107 ? -6.427 -5.178 24.369 1.00 95.38 107 GLN A CA 1
ATOM 747 C C . GLN A 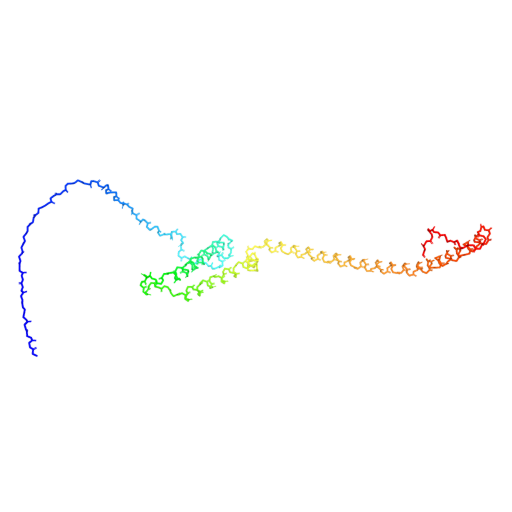1 107 ? -7.626 -5.635 23.533 1.00 95.38 107 GLN A C 1
ATOM 749 O O . GLN A 1 107 ? -7.473 -5.890 22.339 1.00 95.38 107 GLN A O 1
ATOM 754 N N . VAL A 1 108 ? -8.812 -5.732 24.139 1.00 93.56 108 VAL A N 1
ATOM 755 C CA . VAL A 1 108 ? -10.044 -6.078 23.417 1.00 93.56 108 VAL A CA 1
ATOM 756 C C . VAL A 1 108 ? -10.405 -4.980 22.418 1.00 93.56 108 VAL A C 1
ATOM 758 O O . VAL A 1 108 ? -10.624 -5.294 21.252 1.00 93.56 108 VAL A O 1
ATOM 761 N N . VAL A 1 109 ? -10.388 -3.710 22.833 1.00 93.56 109 VAL A N 1
ATOM 762 C CA . VAL A 1 109 ? -10.633 -2.555 21.951 1.00 93.56 109 VAL A CA 1
ATOM 763 C C . VAL A 1 109 ? -9.631 -2.519 20.800 1.00 93.56 109 VAL A C 1
ATOM 765 O O . VAL A 1 109 ? -10.037 -2.391 19.651 1.00 93.56 109 VAL A O 1
ATOM 768 N N . ASP A 1 110 ? -8.339 -2.703 21.074 1.00 93.75 110 ASP A N 1
ATOM 769 C CA . ASP A 1 110 ? -7.298 -2.726 20.042 1.00 93.75 110 ASP A CA 1
ATOM 770 C C . ASP A 1 110 ? -7.521 -3.881 19.053 1.00 93.75 110 ASP A C 1
ATOM 772 O O . ASP A 1 110 ? -7.328 -3.726 17.849 1.00 93.75 110 ASP A O 1
ATOM 776 N N . THR A 1 111 ? -7.961 -5.042 19.547 1.00 92.12 111 THR A N 1
ATOM 777 C CA . THR A 1 111 ? -8.228 -6.219 18.710 1.00 92.12 111 THR A CA 1
ATOM 778 C C . THR A 1 111 ? -9.478 -6.031 17.857 1.00 92.12 111 THR A C 1
ATOM 780 O O . THR A 1 111 ? -9.448 -6.342 16.668 1.00 92.12 111 THR A O 1
ATOM 783 N N . LEU A 1 112 ? -10.572 -5.526 18.429 1.00 88.25 112 LEU A N 1
ATOM 784 C CA . LEU A 1 112 ? -11.831 -5.301 17.715 1.00 88.25 112 LEU A CA 1
ATOM 785 C C . LEU A 1 112 ? -11.748 -4.106 16.757 1.00 88.25 112 LEU A C 1
ATOM 787 O O . LEU A 1 112 ? -12.309 -4.161 15.665 1.00 88.25 112 LEU A O 1
ATOM 791 N N . GLY A 1 113 ? -11.003 -3.068 17.135 1.00 86.31 113 GLY A N 1
ATOM 792 C CA . GLY A 1 113 ? -10.732 -1.883 16.322 1.00 86.31 113 GLY A CA 1
ATOM 793 C C . GLY A 1 113 ? -9.633 -2.079 15.276 1.00 86.31 113 GLY A C 1
ATOM 794 O O . GLY A 1 113 ? -9.450 -1.219 14.413 1.00 86.31 113 GLY A O 1
ATOM 795 N N . ALA A 1 114 ? -8.896 -3.195 15.311 1.00 91.31 114 ALA A N 1
ATOM 796 C CA . ALA A 1 114 ? -7.897 -3.491 14.295 1.00 91.31 114 ALA A CA 1
ATOM 797 C C . ALA A 1 114 ? -8.551 -3.600 12.910 1.00 91.31 114 ALA A C 1
ATOM 799 O O . ALA A 1 114 ? -9.540 -4.310 12.717 1.00 91.31 114 ALA A O 1
ATOM 800 N N . GLU A 1 115 ? -7.933 -2.959 11.915 1.00 87.12 115 GLU A N 1
ATOM 801 C CA . GLU A 1 115 ? -8.441 -2.924 10.538 1.00 87.12 115 GLU A CA 1
ATOM 802 C C . GLU A 1 115 ? -8.664 -4.340 9.978 1.00 87.12 115 GLU A C 1
ATOM 804 O O . GLU A 1 115 ? -9.658 -4.615 9.308 1.00 87.12 115 GLU A O 1
ATOM 809 N N . HIS A 1 116 ? -7.772 -5.272 10.327 1.00 88.00 116 HIS A N 1
ATOM 810 C CA . HIS A 1 116 ? -7.888 -6.680 9.960 1.00 88.00 116 HIS A CA 1
ATOM 811 C C . HIS A 1 116 ? -9.165 -7.332 10.508 1.00 88.00 116 HIS A C 1
ATOM 813 O O . HIS A 1 116 ? -9.883 -7.991 9.758 1.00 88.00 116 HIS A O 1
ATOM 819 N N . THR A 1 117 ? -9.471 -7.129 11.790 1.00 87.81 117 THR A N 1
ATOM 820 C CA . THR A 1 117 ? -10.666 -7.681 12.441 1.00 87.81 117 THR A CA 1
ATOM 821 C C . THR A 1 117 ? -11.927 -7.079 11.840 1.00 87.81 117 THR A C 1
ATOM 823 O O . THR A 1 117 ? -12.854 -7.807 11.493 1.00 87.81 117 THR A O 1
ATOM 826 N N . HIS A 1 118 ? -11.931 -5.767 11.607 1.00 85.25 118 HIS A N 1
ATOM 827 C CA . HIS A 1 118 ? -13.030 -5.090 10.930 1.00 85.25 118 HIS A CA 1
ATOM 828 C C . HIS A 1 118 ? -13.266 -5.647 9.515 1.00 85.25 118 HIS A C 1
ATOM 830 O O . HIS A 1 118 ? -14.404 -5.934 9.145 1.00 85.25 118 HIS A O 1
ATOM 836 N N . PHE A 1 119 ? -12.205 -5.901 8.741 1.00 84.81 119 PHE A N 1
ATOM 837 C CA . PHE A 1 119 ? -12.336 -6.550 7.435 1.00 84.81 119 PHE A CA 1
ATOM 838 C C . PHE A 1 119 ? -12.894 -7.970 7.522 1.00 84.81 119 PHE A C 1
ATOM 840 O O . PHE A 1 119 ? -13.729 -8.329 6.695 1.00 84.81 119 PHE A O 1
ATOM 847 N N . LEU A 1 120 ? -12.464 -8.775 8.498 1.00 86.31 120 LEU A N 1
ATOM 848 C CA . LEU A 1 120 ? -12.998 -10.126 8.700 1.00 86.31 120 LEU A CA 1
ATOM 849 C C . LEU A 1 120 ? -14.492 -10.097 9.048 1.00 86.31 120 LEU A C 1
ATOM 851 O O . LEU A 1 120 ? -15.268 -10.863 8.478 1.00 86.31 120 LEU A O 1
ATOM 855 N N . LEU A 1 121 ? -14.907 -9.169 9.911 1.00 84.38 121 LEU A N 1
ATOM 856 C CA . LEU A 1 121 ? -16.310 -8.973 10.283 1.00 84.38 121 LEU A CA 1
ATOM 857 C C . LEU A 1 121 ? -17.162 -8.512 9.092 1.00 84.38 121 LEU A C 1
ATOM 859 O O . LEU A 1 121 ? -18.280 -8.990 8.899 1.00 84.38 121 LEU A O 1
ATOM 863 N N . GLN A 1 122 ? -16.629 -7.637 8.235 1.00 82.00 122 GLN A N 1
ATOM 864 C CA . GLN A 1 122 ? -17.296 -7.236 6.991 1.00 82.00 122 GLN A CA 1
ATOM 865 C C . GLN A 1 122 ? -17.376 -8.372 5.967 1.00 82.00 122 GLN A C 1
ATOM 867 O O . GLN A 1 122 ? -18.361 -8.476 5.237 1.00 82.00 122 GLN A O 1
ATOM 872 N N . LEU A 1 123 ? -16.357 -9.232 5.910 1.00 82.19 123 LEU A N 1
ATOM 873 C CA . LEU A 1 123 ? -16.345 -10.414 5.052 1.00 82.19 123 LEU A CA 1
ATOM 874 C C . LEU A 1 123 ? -17.440 -11.406 5.456 1.00 82.19 123 LEU A C 1
ATOM 876 O O . LEU A 1 123 ? -18.092 -11.979 4.590 1.00 82.19 123 LEU A O 1
ATOM 880 N N . GLN A 1 124 ? -17.626 -11.592 6.765 1.00 78.69 124 GLN A N 1
ATOM 881 C CA . GLN A 1 124 ? -18.637 -12.482 7.328 1.00 78.69 124 GLN A CA 1
ATOM 882 C C . GLN A 1 124 ? -20.058 -11.936 7.140 1.00 78.69 124 GLN A C 1
ATOM 884 O O . GLN A 1 124 ? -20.975 -12.705 6.866 1.00 78.69 124 GLN A O 1
ATOM 889 N N . SER A 1 125 ? -20.248 -10.625 7.300 1.00 75.75 125 SER A N 1
ATOM 890 C CA . SER A 1 125 ? -21.577 -9.998 7.290 1.00 75.75 125 SER A CA 1
ATOM 891 C C . SER A 1 125 ? -22.038 -9.516 5.909 1.00 75.75 125 SER A C 1
ATOM 893 O O . SER A 1 125 ? -23.227 -9.255 5.726 1.00 75.75 125 SER A O 1
ATOM 895 N N . SER A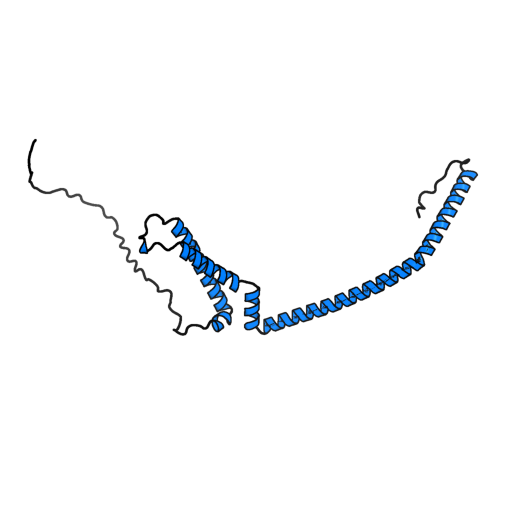 1 126 ? -21.144 -9.378 4.915 1.00 81.44 126 SER A N 1
ATOM 896 C CA . SER A 1 126 ? -21.490 -8.751 3.632 1.00 81.44 126 SER A CA 1
ATOM 897 C C . SER A 1 126 ? -20.890 -9.419 2.389 1.00 81.44 126 SER A C 1
ATOM 899 O O . SER A 1 126 ? -19.757 -9.153 1.975 1.00 81.44 126 SER A O 1
ATOM 901 N N . ASP A 1 127 ? -21.742 -10.130 1.644 1.00 8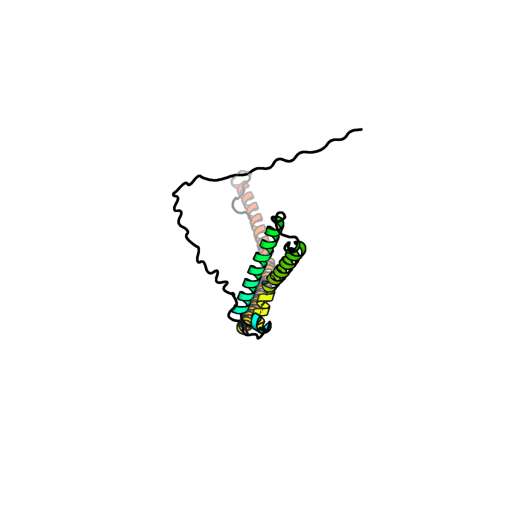1.56 127 ASP A N 1
ATOM 902 C CA . ASP A 1 127 ? -21.433 -10.624 0.292 1.00 81.56 127 ASP A CA 1
ATOM 903 C C . ASP A 1 127 ? -21.085 -9.496 -0.690 1.00 81.56 127 ASP A C 1
ATOM 905 O O . ASP A 1 127 ? -20.318 -9.665 -1.643 1.00 81.56 127 ASP A O 1
ATOM 909 N N . ARG A 1 128 ? -21.634 -8.296 -0.477 1.00 83.75 128 ARG A N 1
ATOM 910 C CA . ARG A 1 128 ? -21.326 -7.126 -1.306 1.00 83.75 128 ARG A CA 1
ATOM 911 C C . ARG A 1 128 ? -19.877 -6.680 -1.117 1.00 83.75 128 ARG A C 1
ATOM 913 O O . ARG A 1 128 ? -19.227 -6.318 -2.102 1.00 83.75 128 ARG A O 1
ATOM 920 N N . PHE A 1 129 ? -19.376 -6.702 0.118 1.00 83.62 129 PHE A N 1
ATOM 921 C CA . PHE A 1 129 ? -17.983 -6.379 0.414 1.00 83.62 129 PHE A CA 1
ATOM 922 C C . PHE A 1 129 ? -17.037 -7.388 -0.249 1.00 83.62 129 PHE A C 1
ATOM 924 O O . PHE A 1 129 ? -16.114 -6.986 -0.961 1.00 83.62 129 PHE A O 1
ATOM 931 N N . LEU A 1 130 ? -17.345 -8.684 -0.133 1.00 86.69 130 LEU A N 1
ATOM 932 C CA . LEU A 1 130 ? -16.645 -9.766 -0.832 1.00 86.69 130 LEU A CA 1
ATOM 933 C C . LEU A 1 130 ? -16.578 -9.540 -2.346 1.00 86.69 130 LEU A C 1
ATOM 935 O O . LEU A 1 130 ? -15.502 -9.584 -2.945 1.00 86.69 130 LEU A O 1
ATOM 939 N N . ASN A 1 131 ? -17.716 -9.238 -2.971 1.00 88.75 131 ASN A N 1
ATOM 940 C CA . ASN A 1 131 ? -17.786 -8.985 -4.409 1.00 88.75 131 ASN A CA 1
ATOM 941 C C . ASN A 1 131 ? -16.957 -7.764 -4.829 1.00 88.75 131 ASN A C 1
ATOM 943 O O . ASN A 1 131 ? -16.265 -7.811 -5.850 1.00 88.75 131 ASN A O 1
ATOM 947 N N . ARG A 1 132 ? -16.979 -6.686 -4.035 1.00 90.12 132 ARG A N 1
ATOM 948 C CA . ARG A 1 132 ? -16.153 -5.495 -4.276 1.00 90.12 132 ARG A CA 1
ATOM 949 C C . ARG A 1 132 ? -14.664 -5.823 -4.183 1.00 90.12 132 ARG A C 1
ATOM 951 O O . ARG A 1 132 ? -13.916 -5.424 -5.073 1.00 90.12 132 ARG A O 1
ATOM 958 N N . GLN A 1 133 ? -14.245 -6.572 -3.165 1.00 89.19 133 GLN A N 1
ATOM 959 C CA . GLN A 1 133 ? -12.848 -6.986 -3.019 1.00 89.19 133 GLN A CA 1
ATOM 960 C C . GLN A 1 133 ? -12.408 -7.903 -4.158 1.00 89.19 133 GLN A C 1
ATOM 962 O O . GLN A 1 133 ? -11.348 -7.696 -4.749 1.00 89.19 133 GLN A O 1
ATOM 967 N N . ALA A 1 134 ? -13.252 -8.851 -4.560 1.00 90.88 134 ALA A N 1
ATOM 968 C CA . ALA A 1 134 ? -12.978 -9.698 -5.712 1.00 90.88 134 ALA A CA 1
ATOM 969 C C . ALA A 1 134 ? -12.862 -8.882 -7.014 1.00 90.88 134 ALA A C 1
ATOM 971 O O . ALA A 1 134 ? -12.011 -9.171 -7.855 1.00 90.88 134 ALA A O 1
ATOM 972 N N . ALA A 1 135 ? -13.692 -7.852 -7.205 1.00 93.81 135 ALA A N 1
ATOM 973 C CA . ALA A 1 135 ? -13.591 -6.949 -8.351 1.00 93.81 135 ALA A CA 1
ATOM 974 C C . ALA A 1 135 ? -12.294 -6.120 -8.325 1.00 93.81 135 ALA A C 1
ATOM 976 O O . ALA A 1 135 ? -11.614 -6.031 -9.348 1.00 93.81 135 ALA A O 1
ATOM 977 N N . ALA A 1 136 ? -11.917 -5.580 -7.162 1.00 93.81 136 ALA A N 1
ATOM 978 C CA . ALA A 1 136 ? -10.676 -4.829 -6.986 1.00 93.81 136 ALA A CA 1
ATOM 979 C C . ALA A 1 136 ? -9.444 -5.691 -7.305 1.00 93.81 136 ALA A C 1
ATOM 981 O O . ALA A 1 136 ? -8.584 -5.278 -8.082 1.00 93.81 136 ALA A O 1
ATOM 982 N N . LEU A 1 137 ? -9.400 -6.928 -6.800 1.00 95.50 137 LEU A N 1
ATOM 983 C CA . LEU A 1 137 ? -8.315 -7.869 -7.088 1.00 95.50 137 LEU A CA 1
ATOM 984 C C . LEU A 1 137 ? -8.230 -8.219 -8.579 1.00 95.50 137 LEU A C 1
ATOM 986 O O . LEU A 1 137 ? -7.138 -8.232 -9.146 1.00 95.50 137 LEU A O 1
ATOM 990 N N . ARG A 1 138 ? -9.369 -8.437 -9.251 1.00 96.12 138 ARG A N 1
ATOM 991 C CA . ARG A 1 138 ? -9.396 -8.658 -10.709 1.00 96.12 138 ARG A CA 1
ATOM 992 C C . ARG A 1 138 ? -8.867 -7.450 -11.481 1.00 96.12 138 ARG A C 1
ATOM 994 O O . ARG A 1 138 ? -8.123 -7.622 -12.444 1.00 96.12 138 ARG A O 1
ATOM 1001 N N . GLN A 1 139 ? -9.218 -6.236 -11.059 1.00 96.81 139 GLN A N 1
ATOM 1002 C CA . GLN A 1 139 ? -8.707 -5.011 -11.672 1.00 96.81 139 GLN A CA 1
ATOM 1003 C C . GLN A 1 139 ? -7.193 -4.865 -11.471 1.00 96.81 139 GLN A C 1
ATOM 1005 O O . GLN A 1 139 ? -6.488 -4.522 -12.420 1.00 96.81 139 GLN A O 1
ATOM 1010 N N . MET A 1 140 ? -6.687 -5.150 -10.267 1.00 96.94 140 MET A N 1
ATOM 1011 C CA . MET A 1 140 ? -5.251 -5.124 -9.973 1.00 96.94 140 MET A CA 1
ATOM 1012 C C . MET A 1 140 ? -4.485 -6.139 -10.822 1.00 96.94 140 MET A C 1
ATOM 1014 O O . MET A 1 140 ? -3.450 -5.795 -11.387 1.00 96.94 140 MET A O 1
ATOM 1018 N N . LEU A 1 141 ? -5.018 -7.353 -10.979 1.00 97.38 141 LEU A N 1
ATOM 1019 C CA . LEU A 1 141 ? -4.429 -8.382 -11.836 1.00 97.38 141 LEU A CA 1
ATOM 1020 C C . LEU A 1 141 ? -4.371 -7.920 -13.298 1.00 97.38 141 LEU A C 1
ATOM 1022 O O . LEU A 1 141 ? -3.304 -7.929 -13.906 1.00 97.38 141 LEU A O 1
ATOM 1026 N N . ALA A 1 142 ? -5.478 -7.399 -13.832 1.00 96.94 142 ALA A N 1
ATOM 1027 C CA . ALA A 1 142 ? -5.509 -6.871 -15.195 1.00 96.94 142 ALA A CA 1
ATOM 1028 C C . ALA A 1 142 ? -4.538 -5.690 -15.396 1.00 96.94 142 ALA A C 1
ATOM 1030 O O . ALA A 1 142 ? -3.977 -5.513 -16.478 1.00 96.94 142 ALA A O 1
ATOM 1031 N N . HIS A 1 143 ? -4.333 -4.861 -14.369 1.00 97.19 143 HIS A N 1
ATOM 1032 C CA . HIS A 1 143 ? -3.336 -3.794 -14.408 1.00 97.19 143 HIS A CA 1
ATOM 1033 C C . HIS A 1 143 ? -1.908 -4.356 -14.399 1.00 97.19 143 HIS A C 1
ATOM 1035 O O . HIS A 1 143 ? -1.058 -3.867 -15.144 1.00 97.19 143 HIS A O 1
ATOM 1041 N N . ALA A 1 144 ? -1.631 -5.374 -13.584 1.00 97.06 144 ALA A N 1
ATOM 1042 C CA . ALA A 1 144 ? -0.327 -6.029 -13.545 1.00 97.06 144 ALA A CA 1
ATOM 1043 C C . ALA A 1 144 ? 0.034 -6.638 -14.911 1.00 97.06 144 ALA A C 1
ATOM 1045 O O . ALA A 1 144 ? 1.136 -6.407 -15.409 1.00 97.06 144 ALA A O 1
ATOM 1046 N N . ASP A 1 145 ? -0.919 -7.305 -15.567 1.00 97.44 145 ASP A N 1
ATOM 1047 C CA . ASP A 1 145 ? -0.725 -7.875 -16.905 1.00 97.44 145 ASP A CA 1
ATOM 1048 C C . ASP A 1 145 ? -0.426 -6.799 -17.959 1.00 97.44 145 ASP A C 1
ATOM 1050 O O . ASP A 1 145 ? 0.491 -6.948 -18.770 1.00 97.44 145 ASP A O 1
ATOM 1054 N N . LYS A 1 146 ? -1.143 -5.667 -17.922 1.00 97.25 146 LYS A N 1
ATOM 1055 C CA . LYS A 1 146 ? -0.863 -4.522 -18.808 1.00 97.25 146 LYS A CA 1
ATOM 1056 C C . LYS A 1 146 ? 0.537 -3.961 -18.586 1.00 97.25 146 LYS A C 1
ATOM 1058 O O . LYS A 1 146 ? 1.246 -3.698 -19.553 1.00 97.25 146 LYS A O 1
ATOM 1063 N N . MET A 1 147 ? 0.942 -3.783 -17.328 1.00 97.25 147 MET A N 1
ATOM 1064 C CA . MET A 1 147 ? 2.274 -3.270 -16.994 1.00 97.25 147 MET A CA 1
ATOM 1065 C C . MET A 1 147 ? 3.377 -4.214 -17.457 1.00 97.25 147 MET A C 1
ATOM 1067 O O . MET A 1 147 ? 4.390 -3.750 -17.975 1.00 97.25 147 MET A O 1
ATOM 1071 N N . ARG A 1 148 ? 3.160 -5.526 -17.339 1.00 97.06 148 ARG A N 1
ATOM 1072 C CA . ARG A 1 148 ? 4.072 -6.533 -17.881 1.00 97.06 148 ARG A CA 1
ATOM 1073 C C . ARG A 1 148 ? 4.212 -6.403 -19.399 1.00 97.06 148 ARG A C 1
ATOM 1075 O O . ARG A 1 148 ? 5.329 -6.292 -19.888 1.00 97.06 148 ARG A O 1
ATOM 1082 N N . GLY A 1 149 ? 3.099 -6.312 -20.128 1.00 96.06 149 GLY A N 1
ATOM 1083 C CA . GLY A 1 149 ? 3.134 -6.112 -21.581 1.00 96.06 149 GLY A CA 1
ATOM 1084 C C . GLY A 1 149 ? 3.834 -4.811 -22.000 1.00 96.06 149 GLY A C 1
ATOM 1085 O O . GLY A 1 149 ? 4.568 -4.788 -22.987 1.00 96.06 149 GLY A O 1
ATOM 1086 N N . LEU A 1 150 ? 3.661 -3.727 -21.234 1.00 96.50 150 LEU A N 1
ATOM 1087 C CA . LEU A 1 150 ? 4.388 -2.474 -21.462 1.00 96.50 150 LEU A CA 1
ATOM 1088 C C . LEU A 1 150 ? 5.891 -2.623 -21.212 1.00 96.50 150 LEU A C 1
ATOM 1090 O O . LEU A 1 150 ? 6.679 -2.088 -21.989 1.00 96.50 150 LEU A O 1
ATOM 1094 N N . ALA A 1 151 ? 6.292 -3.344 -20.164 1.00 96.69 151 ALA A N 1
ATOM 1095 C CA . ALA A 1 151 ? 7.698 -3.607 -19.874 1.00 96.69 151 ALA A CA 1
ATOM 1096 C C . ALA A 1 151 ? 8.365 -4.396 -21.013 1.00 96.69 151 ALA A C 1
ATOM 1098 O O . ALA A 1 151 ? 9.411 -3.976 -21.511 1.00 96.69 151 ALA A O 1
ATOM 1099 N N . ASP A 1 152 ? 7.713 -5.454 -21.499 1.00 96.81 152 ASP A N 1
ATOM 1100 C CA . ASP A 1 152 ? 8.192 -6.246 -22.639 1.00 96.81 152 ASP A CA 1
ATOM 1101 C C . ASP A 1 152 ? 8.302 -5.377 -23.915 1.00 96.81 152 ASP A C 1
ATOM 1103 O O . ASP A 1 152 ? 9.292 -5.420 -24.656 1.00 96.81 152 ASP A O 1
ATOM 1107 N N . GLY A 1 153 ? 7.316 -4.503 -24.151 1.00 96.62 153 GLY A N 1
ATOM 1108 C CA . GLY A 1 153 ? 7.327 -3.536 -25.253 1.00 96.62 153 GLY A CA 1
ATOM 1109 C C . GLY A 1 153 ? 8.435 -2.479 -25.147 1.00 96.62 153 GLY A C 1
ATOM 1110 O O . GLY A 1 153 ? 8.999 -2.052 -26.155 1.00 96.62 153 GLY A O 1
ATOM 1111 N N . LEU A 1 154 ? 8.785 -2.046 -23.936 1.00 97.06 154 LEU A N 1
ATOM 1112 C CA . LEU A 1 154 ? 9.907 -1.131 -23.716 1.00 97.06 154 LEU A CA 1
ATOM 1113 C C . LEU A 1 154 ? 11.249 -1.832 -23.912 1.00 97.06 154 LEU A C 1
ATOM 1115 O O . LEU A 1 154 ? 12.151 -1.238 -24.499 1.00 97.06 154 LEU A O 1
ATOM 1119 N N . GLN A 1 155 ? 11.375 -3.087 -23.483 1.00 96.75 155 GLN A N 1
ATOM 1120 C CA . GLN A 1 155 ? 12.595 -3.870 -23.658 1.00 96.75 155 GLN A CA 1
ATOM 1121 C C . GLN A 1 155 ? 12.904 -4.112 -25.141 1.00 96.75 155 GLN A C 1
ATOM 1123 O O . GLN A 1 155 ? 14.040 -3.921 -25.575 1.00 96.75 155 GLN A O 1
ATOM 1128 N N . THR A 1 156 ? 11.890 -4.454 -25.939 1.00 96.19 156 THR A N 1
ATOM 1129 C CA . THR A 1 156 ? 12.035 -4.608 -27.398 1.00 96.19 156 THR A CA 1
ATOM 1130 C C . THR A 1 156 ? 12.430 -3.292 -28.076 1.00 96.19 156 THR A C 1
ATOM 1132 O O . THR A 1 156 ? 13.405 -3.244 -28.827 1.00 96.19 156 THR A O 1
ATOM 1135 N N . ARG A 1 157 ? 11.769 -2.178 -27.732 1.00 96.44 157 ARG A N 1
ATOM 1136 C CA . ARG A 1 157 ? 12.158 -0.846 -28.233 1.00 96.44 157 ARG A CA 1
ATOM 1137 C C . ARG A 1 157 ? 13.573 -0.453 -27.826 1.00 96.44 157 ARG A C 1
ATOM 1139 O O . ARG A 1 157 ? 14.293 0.140 -28.624 1.00 96.44 157 ARG A O 1
ATOM 1146 N N . GLN A 1 158 ? 13.983 -0.770 -26.601 1.00 96.81 158 GLN A N 1
ATOM 1147 C CA . GLN A 1 158 ? 15.341 -0.516 -26.138 1.00 96.81 158 GLN A CA 1
ATOM 1148 C C . GLN A 1 158 ? 16.353 -1.297 -26.981 1.00 96.81 158 GLN A C 1
ATOM 1150 O O . GLN A 1 158 ? 17.347 -0.714 -27.413 1.00 96.81 158 GLN A O 1
ATOM 1155 N N . SER A 1 159 ? 16.099 -2.581 -27.260 1.00 95.75 159 SER A N 1
ATOM 1156 C CA . SER A 1 159 ? 16.983 -3.366 -28.125 1.00 95.75 159 SER A CA 1
ATOM 1157 C C . SER A 1 159 ? 17.051 -2.812 -29.546 1.00 95.75 159 SER A C 1
ATOM 1159 O O . SER A 1 159 ? 18.150 -2.687 -30.087 1.00 95.75 159 SER A O 1
ATOM 1161 N N . ASP A 1 160 ? 15.922 -2.394 -30.120 1.00 96.06 160 ASP A N 1
ATOM 1162 C CA . ASP A 1 160 ? 15.887 -1.801 -31.459 1.00 96.06 160 ASP A CA 1
ATOM 1163 C C . ASP A 1 160 ? 16.686 -0.498 -31.501 1.00 96.06 160 ASP A C 1
ATOM 1165 O O . ASP A 1 160 ? 17.530 -0.307 -32.377 1.00 96.06 160 ASP A O 1
ATOM 1169 N N . LEU A 1 161 ? 16.496 0.379 -30.510 1.00 96.62 161 LEU A N 1
ATOM 1170 C CA . LEU A 1 161 ? 17.251 1.624 -30.402 1.00 96.62 161 LEU A CA 1
ATOM 1171 C C . LEU A 1 161 ? 18.752 1.361 -30.274 1.00 96.62 161 LEU A C 1
ATOM 1173 O O . LEU A 1 161 ? 19.534 1.997 -30.978 1.00 96.62 161 LEU A O 1
ATOM 1177 N N . LEU A 1 162 ? 19.171 0.389 -29.463 1.00 96.19 162 LEU A N 1
ATOM 1178 C CA . LEU A 1 162 ? 20.583 0.011 -29.357 1.00 96.19 162 LEU A CA 1
ATOM 1179 C C . LEU A 1 162 ? 21.151 -0.491 -30.690 1.00 96.19 162 LEU A C 1
ATOM 1181 O O . LEU A 1 162 ? 22.274 -0.131 -31.048 1.00 96.19 162 LEU A O 1
ATOM 1185 N N . LEU A 1 163 ? 20.382 -1.270 -31.456 1.00 95.62 163 LEU A N 1
ATOM 1186 C CA . LEU A 1 163 ? 20.779 -1.694 -32.800 1.00 95.62 163 LEU A CA 1
ATOM 1187 C C . LEU A 1 163 ? 20.889 -0.504 -33.758 1.00 95.62 163 LEU A C 1
ATOM 1189 O O . LEU A 1 163 ? 21.874 -0.407 -34.495 1.00 95.62 163 LEU A O 1
ATOM 1193 N N . THR A 1 164 ? 19.930 0.427 -33.722 1.00 94.75 164 THR A N 1
ATOM 1194 C CA . THR A 1 164 ? 19.994 1.634 -34.557 1.00 94.75 164 THR A CA 1
ATOM 1195 C C . THR A 1 164 ? 21.205 2.492 -34.211 1.00 94.75 164 THR A C 1
ATOM 1197 O O . THR A 1 164 ? 21.940 2.863 -35.121 1.00 94.75 164 THR A O 1
ATOM 1200 N N . ILE A 1 165 ? 21.479 2.727 -32.922 1.00 94.62 165 ILE A N 1
ATOM 1201 C CA . ILE A 1 165 ? 22.657 3.464 -32.451 1.00 94.62 165 ILE A CA 1
ATOM 1202 C C . ILE A 1 165 ? 23.923 2.767 -32.938 1.00 94.62 165 ILE A C 1
ATOM 1204 O O . ILE A 1 165 ? 24.773 3.402 -33.552 1.00 94.62 165 ILE A O 1
ATOM 1208 N N . ARG A 1 166 ? 24.038 1.448 -32.755 1.00 94.19 166 ARG A N 1
ATOM 1209 C CA . ARG A 1 166 ? 25.211 0.690 -33.210 1.00 94.19 166 ARG A CA 1
ATOM 1210 C C . ARG A 1 166 ? 25.442 0.815 -34.721 1.00 94.19 166 ARG A C 1
ATOM 1212 O O . ARG A 1 166 ? 26.589 0.814 -35.158 1.00 94.19 166 ARG A O 1
ATOM 1219 N N . GLY A 1 167 ? 24.377 0.922 -35.515 1.00 92.94 167 GLY A N 1
ATOM 1220 C CA . GLY A 1 167 ? 24.468 1.106 -36.964 1.00 92.94 167 GLY A CA 1
ATOM 1221 C C . GLY A 1 167 ? 24.784 2.541 -37.402 1.00 92.94 167 GLY A C 1
ATOM 1222 O O . GLY A 1 167 ? 25.504 2.741 -38.384 1.00 92.94 167 GLY A O 1
ATOM 1223 N N . THR A 1 168 ? 24.256 3.549 -36.704 1.00 93.50 168 THR A N 1
ATOM 1224 C CA . THR A 1 168 ? 24.371 4.965 -37.094 1.00 93.50 168 THR A CA 1
ATOM 1225 C C . THR A 1 168 ? 25.588 5.656 -36.491 1.00 93.50 168 THR A C 1
ATOM 1227 O O . THR A 1 168 ? 26.217 6.470 -37.166 1.00 93.50 168 THR A O 1
ATOM 1230 N N . TYR A 1 169 ? 25.975 5.286 -35.273 1.00 94.44 169 TYR A N 1
ATOM 1231 C CA . TYR A 1 169 ? 27.113 5.845 -34.550 1.00 94.44 169 TYR A CA 1
ATOM 1232 C C . TYR A 1 169 ? 28.443 5.806 -35.332 1.00 94.44 169 TYR A C 1
ATOM 1234 O O . TYR A 1 169 ? 29.071 6.857 -35.453 1.00 94.44 169 TYR A O 1
ATOM 1242 N N . PRO A 1 170 ? 28.860 4.697 -35.982 1.00 93.75 170 PRO A N 1
ATOM 1243 C CA . PRO A 1 170 ? 30.105 4.700 -36.759 1.00 93.75 170 PRO A CA 1
ATOM 1244 C C . PRO A 1 170 ? 30.044 5.632 -37.980 1.00 93.75 170 PRO A C 1
ATOM 1246 O O . PRO A 1 170 ? 31.057 6.192 -38.396 1.00 93.75 170 PRO A O 1
ATOM 1249 N N . ARG A 1 171 ? 28.854 5.836 -38.563 1.00 93.81 171 ARG A N 1
ATOM 1250 C CA . ARG A 1 171 ? 28.669 6.789 -39.670 1.00 93.81 171 ARG A CA 1
ATOM 1251 C C . ARG A 1 171 ? 28.771 8.227 -39.174 1.00 93.81 171 ARG A C 1
ATOM 1253 O O . ARG A 1 171 ? 29.367 9.054 -39.860 1.00 93.81 171 ARG A O 1
ATOM 1260 N N . TYR A 1 172 ? 28.217 8.499 -37.994 1.00 93.94 172 TYR A N 1
ATOM 1261 C CA . TYR A 1 172 ? 28.355 9.783 -37.317 1.00 93.94 172 TYR A CA 1
ATOM 1262 C C . TYR A 1 172 ? 29.824 10.087 -37.001 1.00 93.94 172 TYR A C 1
ATOM 1264 O O . TYR A 1 172 ? 30.312 11.140 -37.400 1.00 93.94 172 TYR A O 1
ATOM 1272 N N . GLU A 1 173 ? 30.562 9.152 -36.395 1.00 93.88 173 GLU A N 1
ATOM 1273 C CA . GLU A 1 173 ? 31.992 9.337 -36.104 1.00 93.88 173 GLU A CA 1
ATOM 1274 C C . GLU A 1 173 ? 32.817 9.576 -37.372 1.00 93.88 173 GLU A C 1
ATOM 1276 O O . GLU A 1 173 ? 33.642 10.489 -37.416 1.00 93.88 173 GLU A O 1
ATOM 1281 N N . ALA A 1 174 ? 32.562 8.815 -38.440 1.00 93.69 174 ALA A N 1
ATOM 1282 C CA . ALA A 1 174 ? 33.249 9.010 -39.714 1.00 93.69 174 ALA A CA 1
ATOM 1283 C C . ALA A 1 174 ? 32.953 10.384 -40.341 1.00 93.69 174 ALA A C 1
ATOM 1285 O O . ALA A 1 174 ? 33.832 10.976 -40.971 1.00 93.69 174 ALA A O 1
ATOM 1286 N N . ALA A 1 175 ? 31.727 10.896 -40.199 1.00 92.06 175 ALA A N 1
ATOM 1287 C CA . ALA A 1 175 ? 31.368 12.236 -40.652 1.00 92.06 175 ALA A CA 1
ATOM 1288 C C . ALA A 1 175 ? 32.024 13.317 -39.778 1.00 92.06 175 ALA A C 1
ATOM 1290 O O . ALA A 1 175 ? 32.614 14.254 -40.313 1.00 92.06 175 ALA A O 1
ATOM 1291 N N . ALA A 1 176 ? 32.004 13.153 -38.453 1.00 92.12 176 ALA A N 1
ATOM 1292 C CA . ALA A 1 176 ? 32.645 14.058 -37.505 1.00 92.12 176 ALA A CA 1
ATOM 1293 C C . ALA A 1 176 ? 34.161 14.161 -37.744 1.00 92.12 176 ALA A C 1
ATOM 1295 O O . ALA A 1 176 ? 34.709 15.263 -37.781 1.00 92.12 176 ALA A O 1
ATOM 1296 N N . ALA A 1 177 ? 34.835 13.032 -37.983 1.00 92.56 177 ALA A N 1
ATOM 1297 C CA . ALA A 1 177 ? 36.257 13.002 -38.317 1.00 92.56 177 ALA A CA 1
ATOM 1298 C C . ALA A 1 177 ? 36.558 13.766 -39.617 1.00 92.56 177 ALA A C 1
ATOM 1300 O O . ALA A 1 177 ? 37.483 14.578 -39.654 1.00 92.56 177 ALA A O 1
ATOM 1301 N N . ARG A 1 178 ? 35.738 13.575 -40.662 1.00 92.31 178 ARG A N 1
ATOM 1302 C CA . ARG A 1 178 ? 35.873 14.324 -41.923 1.00 92.31 178 ARG A CA 1
ATOM 1303 C C . ARG A 1 178 ? 35.671 15.822 -41.729 1.00 92.31 178 ARG A C 1
ATOM 1305 O O . ARG A 1 178 ? 36.450 16.604 -42.257 1.00 92.31 178 ARG A O 1
ATOM 1312 N N . VAL A 1 179 ? 34.665 16.232 -40.957 1.00 91.00 179 VAL A N 1
ATOM 1313 C CA . VAL A 1 179 ? 34.423 17.654 -40.667 1.00 91.00 179 VAL A CA 1
ATOM 1314 C C . VAL A 1 179 ? 35.612 18.269 -39.924 1.00 91.00 179 VAL A C 1
ATOM 1316 O O . VAL A 1 179 ? 36.048 19.360 -40.285 1.00 91.00 179 VAL A O 1
ATOM 1319 N N . LYS A 1 180 ? 36.193 17.561 -38.945 1.00 89.69 180 LYS A N 1
ATOM 1320 C CA . LYS A 1 180 ? 37.403 18.011 -38.232 1.00 89.69 180 LYS A CA 1
ATOM 1321 C C . LYS A 1 180 ? 38.599 18.166 -39.168 1.00 89.69 180 LYS A C 1
ATOM 1323 O O . LYS A 1 180 ? 39.313 19.162 -39.073 1.00 89.69 180 LYS A O 1
ATOM 1328 N N . GLN A 1 181 ? 38.787 17.224 -40.090 1.00 91.56 181 GLN A N 1
ATOM 1329 C CA . GLN A 1 181 ? 39.846 17.305 -41.092 1.00 91.56 181 GLN A CA 1
ATOM 1330 C C . GLN A 1 181 ? 39.660 18.519 -42.013 1.00 91.56 181 GLN A C 1
ATOM 1332 O O . GLN A 1 181 ? 40.573 19.330 -42.146 1.00 91.56 181 GLN A O 1
ATOM 1337 N N . VAL A 1 182 ? 38.465 18.690 -42.586 1.00 91.00 182 VAL A N 1
ATOM 1338 C CA . VAL A 1 182 ? 38.152 19.820 -43.476 1.00 91.00 182 VAL A CA 1
ATOM 1339 C C . VAL A 1 182 ? 38.314 21.158 -42.751 1.00 91.00 182 VAL A C 1
ATOM 1341 O O . VAL A 1 182 ? 38.860 22.100 -43.320 1.00 91.00 182 VAL A O 1
ATOM 1344 N N . LYS A 1 183 ? 37.902 21.243 -41.479 1.00 89.12 183 LYS A N 1
ATOM 1345 C CA . LYS A 1 183 ? 38.107 22.433 -40.643 1.00 89.12 183 LYS A CA 1
ATOM 1346 C C . LYS A 1 183 ? 39.593 22.779 -40.519 1.00 89.12 183 LYS A C 1
ATOM 1348 O O . LYS A 1 183 ? 39.962 23.919 -40.779 1.00 89.12 183 LYS A O 1
ATOM 1353 N N . ALA A 1 184 ? 40.439 21.803 -40.184 1.00 88.81 184 ALA A N 1
ATOM 1354 C CA . ALA A 1 184 ? 41.877 22.019 -40.026 1.00 88.81 184 ALA A CA 1
ATOM 1355 C C . ALA A 1 184 ? 42.563 22.424 -41.344 1.00 88.81 184 ALA A C 1
ATOM 1357 O O . ALA A 1 184 ? 43.405 23.324 -41.360 1.00 88.81 184 ALA A O 1
ATOM 1358 N N . GLU A 1 185 ? 42.186 21.793 -42.460 1.00 89.94 185 GLU A N 1
ATOM 1359 C CA . GLU A 1 185 ? 42.688 22.145 -43.795 1.00 89.94 185 GLU A CA 1
ATOM 1360 C C . GLU A 1 185 ? 42.302 23.580 -44.174 1.00 89.94 185 GLU A C 1
ATOM 1362 O O . GLU A 1 185 ? 43.137 24.345 -44.664 1.00 89.94 185 GLU A O 1
ATOM 1367 N N . PHE A 1 186 ? 41.062 23.976 -43.888 1.00 88.75 186 PHE A N 1
ATOM 1368 C CA . PHE A 1 186 ? 40.557 25.309 -44.191 1.00 88.75 186 PHE A CA 1
ATOM 1369 C C . PHE A 1 186 ? 41.167 26.399 -43.296 1.00 88.75 186 PHE A C 1
ATOM 1371 O O . PHE A 1 186 ? 41.577 27.443 -43.800 1.00 88.75 186 PHE A O 1
ATOM 1378 N N . GLU A 1 187 ? 41.305 26.157 -41.990 1.00 88.38 187 GLU A N 1
ATOM 1379 C CA . GLU A 1 187 ? 42.008 27.056 -41.061 1.00 88.38 187 GLU A CA 1
ATOM 1380 C C . GLU A 1 187 ? 43.474 27.256 -41.475 1.00 88.38 187 GLU A C 1
ATOM 1382 O O . GLU A 1 187 ? 43.978 28.383 -41.495 1.00 88.38 187 GLU A O 1
ATOM 1387 N N . GLY A 1 188 ? 44.147 26.175 -41.885 1.00 87.19 188 GLY A N 1
ATOM 1388 C CA . GLY A 1 188 ? 45.509 26.225 -42.410 1.00 87.19 188 GLY A CA 1
ATOM 1389 C C . GLY A 1 188 ? 45.618 27.000 -43.726 1.00 87.19 188 GLY A C 1
ATOM 1390 O O . GLY A 1 188 ? 46.569 27.764 -43.911 1.00 87.19 188 GLY A O 1
ATOM 1391 N N . ALA A 1 189 ? 44.650 26.838 -44.632 1.00 87.38 189 ALA A N 1
ATOM 1392 C CA . ALA A 1 189 ? 44.591 27.583 -45.887 1.00 87.38 189 ALA A CA 1
ATOM 1393 C C . ALA A 1 189 ? 44.346 29.083 -45.651 1.00 87.38 189 ALA A C 1
ATOM 1395 O O . ALA A 1 189 ? 45.075 29.912 -46.197 1.00 87.38 189 ALA A O 1
ATOM 1396 N N . LEU A 1 190 ? 43.390 29.438 -44.786 1.00 87.06 190 LEU A N 1
ATOM 1397 C CA . LEU A 1 190 ? 43.103 30.826 -44.415 1.00 87.06 190 LEU A CA 1
ATOM 1398 C C . LEU A 1 190 ? 44.311 31.502 -43.765 1.00 87.06 190 LEU A C 1
ATOM 1400 O O . LEU A 1 190 ? 44.689 32.601 -44.170 1.00 87.06 190 LEU A O 1
ATOM 1404 N N . SER A 1 191 ? 44.940 30.834 -42.795 1.00 88.06 191 SER A N 1
ATOM 1405 C CA . SER A 1 191 ? 46.124 31.340 -42.093 1.00 88.06 191 SER A CA 1
ATOM 1406 C C . SER A 1 191 ? 47.248 31.723 -43.063 1.00 88.06 191 SER A C 1
ATOM 1408 O O . SER A 1 191 ? 47.839 32.797 -42.936 1.00 88.06 191 SER A O 1
ATOM 1410 N N . LYS A 1 192 ? 47.503 30.877 -44.071 1.00 85.56 192 LYS A N 1
ATOM 1411 C CA . LYS A 1 192 ? 48.546 31.099 -45.084 1.00 85.56 192 LYS A CA 1
ATOM 1412 C C . LYS A 1 192 ? 48.177 32.169 -46.111 1.00 85.56 192 LYS A C 1
ATOM 1414 O O . LYS A 1 192 ? 49.045 32.942 -46.492 1.00 85.56 192 LYS A O 1
ATOM 1419 N N . ALA A 1 193 ? 46.930 32.190 -46.582 1.00 85.94 193 ALA A N 1
ATOM 1420 C CA . ALA A 1 193 ? 46.523 33.041 -47.700 1.00 85.94 193 ALA A CA 1
ATOM 1421 C C . ALA A 1 193 ? 46.146 34.472 -47.289 1.00 85.94 193 ALA A C 1
ATOM 1423 O O . ALA A 1 193 ? 46.337 35.396 -48.074 1.00 85.94 193 ALA A O 1
ATOM 1424 N N . HIS A 1 194 ? 45.597 34.664 -46.085 1.00 83.56 194 HIS A N 1
ATOM 1425 C CA . HIS A 1 194 ? 44.970 35.934 -45.700 1.00 83.56 194 HIS A CA 1
ATOM 1426 C C . HIS A 1 194 ? 45.497 36.545 -44.397 1.00 83.56 194 HIS A C 1
ATOM 1428 O O . HIS A 1 194 ? 45.207 37.708 -44.126 1.00 83.56 194 HIS A O 1
ATOM 1434 N N . PHE A 1 195 ? 46.253 35.797 -43.585 1.00 83.94 195 PHE A N 1
ATOM 1435 C CA . PHE A 1 195 ? 46.635 36.234 -42.234 1.00 83.94 195 PHE A CA 1
ATOM 1436 C C . PHE A 1 195 ? 48.138 36.117 -41.931 1.00 83.94 195 PHE A C 1
ATOM 1438 O O . PHE A 1 195 ? 48.524 36.145 -40.759 1.00 83.94 195 PHE A O 1
ATOM 1445 N N . ASP A 1 196 ? 48.988 36.005 -42.958 1.00 82.44 196 ASP A N 1
ATOM 1446 C CA . ASP A 1 196 ? 50.457 35.959 -42.849 1.00 82.44 196 ASP A CA 1
ATOM 1447 C C . ASP A 1 196 ? 50.972 34.930 -41.822 1.00 82.44 196 ASP A C 1
ATOM 1449 O O . ASP A 1 196 ? 51.894 35.187 -41.048 1.00 82.44 196 ASP A O 1
ATOM 1453 N N . GLY A 1 197 ? 50.334 33.757 -41.758 1.00 76.81 197 GLY A N 1
ATOM 1454 C CA . GLY A 1 197 ? 50.715 32.676 -40.846 1.00 76.81 197 GLY A CA 1
ATOM 1455 C C . GLY A 1 197 ? 50.218 32.832 -39.404 1.00 76.81 197 GLY A C 1
ATOM 1456 O O . GLY A 1 197 ? 50.569 32.019 -38.545 1.00 76.81 197 GLY A O 1
ATOM 1457 N N . ARG A 1 198 ? 49.376 33.831 -39.102 1.00 83.31 198 ARG A N 1
ATOM 1458 C CA . ARG A 1 198 ? 48.686 33.913 -37.803 1.00 83.31 198 ARG A CA 1
ATOM 1459 C C . ARG A 1 198 ? 47.637 32.809 -37.685 1.00 83.31 198 ARG A C 1
ATOM 1461 O O . ARG A 1 198 ? 46.957 32.481 -38.656 1.00 83.31 198 ARG A O 1
ATOM 1468 N N . ARG A 1 199 ? 47.504 32.224 -36.490 1.00 81.56 199 ARG A N 1
ATOM 1469 C CA . ARG A 1 199 ? 46.532 31.151 -36.217 1.00 81.56 199 ARG A CA 1
ATOM 1470 C C . ARG A 1 199 ? 45.100 31.676 -36.358 1.00 81.56 199 ARG A C 1
ATOM 1472 O O . ARG A 1 199 ? 44.774 32.713 -35.786 1.00 81.56 199 ARG A O 1
ATOM 1479 N N . VAL A 1 200 ? 44.263 30.937 -37.082 1.00 81.38 200 VAL A N 1
ATOM 1480 C CA . VAL A 1 200 ? 42.836 31.221 -37.288 1.00 81.38 200 VAL A CA 1
ATOM 1481 C C . VAL A 1 200 ? 42.047 30.015 -36.799 1.00 81.38 200 VAL A C 1
ATOM 1483 O O . VAL A 1 200 ? 42.341 28.904 -37.223 1.00 81.38 200 VAL A O 1
ATOM 1486 N N . ASN A 1 201 ? 41.055 30.242 -35.937 1.00 83.25 201 ASN A N 1
ATOM 1487 C CA . ASN A 1 201 ? 40.154 29.205 -35.438 1.00 83.25 201 ASN A CA 1
ATOM 1488 C C . ASN A 1 201 ? 38.721 29.546 -35.860 1.00 83.25 201 ASN A C 1
ATOM 1490 O O . ASN A 1 201 ? 38.231 30.638 -3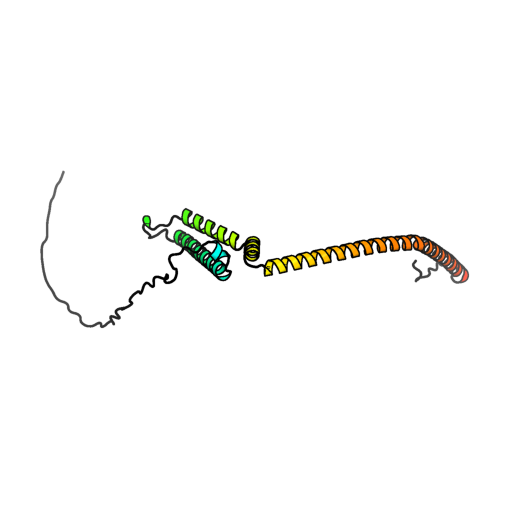5.562 1.00 83.25 201 ASN A O 1
ATOM 1494 N N . LEU A 1 202 ? 38.033 28.618 -36.523 1.00 79.06 202 LEU A N 1
ATOM 1495 C CA . LEU A 1 202 ? 36.617 28.753 -36.848 1.00 79.06 202 LEU A CA 1
ATOM 1496 C C . LEU A 1 202 ? 35.768 28.408 -35.615 1.00 79.06 202 LEU A C 1
ATOM 1498 O O . LEU A 1 202 ? 35.685 27.248 -35.193 1.00 79.06 202 LEU A O 1
ATOM 1502 N N . MET A 1 203 ? 35.128 29.430 -35.048 1.00 75.25 203 MET A N 1
ATOM 1503 C CA . MET A 1 203 ? 34.192 29.308 -33.927 1.00 75.25 203 MET A CA 1
ATOM 1504 C C . MET A 1 203 ? 32.788 28.972 -34.459 1.00 75.25 203 MET A C 1
ATOM 1506 O O . MET A 1 203 ? 32.332 29.596 -35.414 1.00 75.25 203 MET A O 1
ATOM 1510 N N . GLY A 1 204 ? 32.109 27.987 -33.858 1.00 65.69 204 GLY A N 1
ATOM 1511 C CA . GLY A 1 204 ? 30.738 27.576 -34.220 1.00 65.69 204 GLY A CA 1
ATOM 1512 C C . GLY A 1 204 ? 30.602 26.191 -34.866 1.00 65.69 204 GLY A C 1
ATOM 1513 O O . GLY A 1 204 ? 29.494 25.679 -34.975 1.00 65.69 204 GLY A O 1
ATOM 1514 N N . VAL A 1 205 ? 31.714 25.550 -35.239 1.00 56.97 205 VAL A N 1
ATOM 1515 C CA . VAL A 1 205 ? 31.753 24.121 -35.596 1.00 56.97 205 VAL A CA 1
ATOM 1516 C C . VAL A 1 205 ? 32.460 23.385 -34.461 1.00 56.97 205 VAL A C 1
ATOM 1518 O O . VAL A 1 205 ? 33.672 23.152 -34.517 1.00 56.97 205 VAL A O 1
ATOM 1521 N N . GLU A 1 206 ? 31.716 23.106 -33.395 1.00 56.91 206 GLU A N 1
ATOM 1522 C CA . GLU A 1 206 ? 32.096 22.127 -32.376 1.00 56.91 206 GLU A CA 1
ATOM 1523 C C . GLU A 1 206 ? 31.303 20.846 -32.660 1.00 56.91 206 GLU A C 1
ATOM 1525 O O . GLU A 1 206 ? 30.074 20.859 -32.647 1.00 56.91 206 GLU A O 1
ATOM 1530 N N . VAL A 1 207 ? 32.020 19.772 -33.009 1.00 52.78 207 VAL A N 1
ATOM 1531 C CA . VAL A 1 207 ? 31.489 18.420 -33.261 1.00 52.78 207 VAL A CA 1
ATOM 1532 C C . VAL A 1 207 ? 32.189 17.428 -32.349 1.00 52.78 207 VAL A C 1
ATOM 1534 O O . VAL A 1 207 ? 33.446 17.476 -32.277 1.00 52.78 207 VAL A O 1
#

Secondary structure (DSSP, 8-state):
-------------------------------------S-----SS---HHHHHH-HHHHHHHHHHHHHHHHHHHHHHHHHHH-TTTS-GGG---HHHHHHHHHHHHHHHHHHHSHHHHHHHHHHH-HHHHHHHHHHHHHHHHHHHHHHHHHHHHHHHHHHHHHHHHHHHHHHHHHHHHHHHHHHHHHHHHHHHHSTT-----TT---